Protein AF-A0A2Z3GR68-F1 (afdb_monomer_lite)

Radius of gyration: 19.11 Å; chains: 1; bounding box: 44×37×61 Å

Foldseek 3Di:
DAAEFDDKDWAWDWQAQVVVVPGIDIAIFIDTPNHGQAPGLVLWDPDAFTQRYADSHHSDPLPAAESTWGWADDQNKIKTAQPQVQQQVVCVPDVDDPDPPDGGSSHHDPCCLPHNIYIADDPRQVVVCVSRVSSNPNVVGHHQALLRQLVSCQSPPPPSQQPDPPDQGAGPLVFFPAKPPDGSVVVNVVVRVSSVVSNVTRHHADADEAAFMWTQTPDPPDRTDTQWHDPPPDIHGGDVNRNPND

Organism: NCBI:txid114

pLDDT: mean 89.39, std 11.49, range [40.72, 98.06]

Sequence (246 aa):
MMWEVRQLEFRPVELDFRSAGLGSHASTALYADGHHLINALDLVIPADPVQVQVCGQCGQVGCVSGGWVSPRRFGDALVLVPCFREMANELDSSSRTSAQGAVFEYGPPECIQSNGPALFRDESLRVLGSQVPAFRDVTRWPVLSARELVRLIQWYAPTRVLGEFPAPPRVRSEFVVAVAPGEKDETLTRLDGLLSRAFASEAPAEAASGQPVSFFLDMPRFPDWSPLVLDGTIPRLVFPALQQLD

Structure (mmCIF, N/CA/C/O backbone):
data_AF-A0A2Z3GR68-F1
#
_entry.id   AF-A0A2Z3GR68-F1
#
loop_
_atom_site.group_PDB
_atom_site.id
_atom_site.type_symbol
_atom_site.label_atom_id
_atom_site.label_alt_id
_atom_site.label_comp_id
_atom_site.label_asym_id
_atom_site.label_entity_id
_atom_site.label_seq_id
_atom_site.pdbx_PDB_ins_code
_atom_site.Cartn_x
_atom_site.Cartn_y
_atom_site.Cartn_z
_atom_site.occupancy
_atom_site.B_iso_or_equiv
_atom_site.auth_seq_id
_atom_site.auth_comp_id
_atom_site.auth_asym_id
_atom_site.auth_atom_id
_atom_site.pdbx_PDB_model_num
ATOM 1 N N . MET A 1 1 ? -8.259 -5.884 2.357 1.00 56.22 1 MET A N 1
ATOM 2 C CA . MET A 1 1 ? -7.626 -6.966 1.573 1.00 56.22 1 MET A CA 1
ATOM 3 C C . MET A 1 1 ? -6.116 -6.868 1.774 1.00 56.22 1 MET A C 1
ATOM 5 O O . MET A 1 1 ? -5.642 -5.767 2.042 1.00 56.22 1 MET A O 1
ATOM 9 N N . MET A 1 2 ? -5.415 -8.002 1.801 1.00 69.69 2 MET A N 1
ATOM 10 C CA . MET A 1 2 ? -4.005 -8.150 2.192 1.00 69.69 2 MET A CA 1
ATOM 11 C C . MET A 1 2 ? -3.214 -8.627 0.973 1.00 69.69 2 MET A C 1
ATOM 13 O O . MET A 1 2 ? -3.555 -9.682 0.442 1.00 69.69 2 MET A O 1
ATOM 17 N N . TRP A 1 3 ? -2.163 -7.905 0.569 1.00 88.62 3 TRP A N 1
ATOM 18 C CA . TRP A 1 3 ? -1.247 -8.357 -0.481 1.00 88.62 3 TRP A CA 1
ATOM 19 C C . TRP A 1 3 ? 0.207 -8.356 0.001 1.00 88.62 3 TRP A C 1
ATOM 21 O O . TRP A 1 3 ? 0.997 -7.451 -0.263 1.00 88.62 3 TRP A O 1
ATOM 31 N N . GLU A 1 4 ? 0.545 -9.399 0.755 1.00 91.94 4 GLU A N 1
ATOM 32 C CA . GLU A 1 4 ? 1.937 -9.784 0.975 1.00 91.94 4 GLU A CA 1
ATOM 33 C C . GLU A 1 4 ? 2.431 -10.520 -0.268 1.00 91.94 4 GLU A C 1
ATOM 35 O O . GLU A 1 4 ? 1.867 -11.557 -0.624 1.00 91.94 4 GLU A O 1
ATOM 40 N N . VAL A 1 5 ? 3.474 -9.995 -0.909 1.00 94.25 5 VAL A N 1
ATOM 41 C CA . VAL A 1 5 ? 3.987 -10.566 -2.149 1.00 94.25 5 VAL A CA 1
ATOM 42 C C . VAL A 1 5 ? 4.833 -11.798 -1.857 1.00 94.25 5 VAL A C 1
ATOM 44 O O . VAL A 1 5 ? 5.864 -11.705 -1.190 1.00 94.25 5 VAL A O 1
ATOM 47 N N . ARG A 1 6 ? 4.422 -12.961 -2.372 1.00 93.56 6 ARG A N 1
ATOM 48 C CA . ARG A 1 6 ? 5.096 -14.244 -2.091 1.00 93.56 6 ARG A CA 1
ATOM 49 C C . ARG A 1 6 ? 5.863 -14.785 -3.281 1.00 93.56 6 ARG A C 1
ATOM 51 O O . ARG A 1 6 ? 6.891 -15.436 -3.101 1.00 93.56 6 ARG A O 1
ATOM 58 N N . GLN A 1 7 ? 5.369 -14.537 -4.485 1.00 95.62 7 GLN A N 1
ATOM 59 C CA . GLN A 1 7 ? 5.942 -15.046 -5.722 1.00 95.62 7 GLN A CA 1
ATOM 60 C C . GLN A 1 7 ? 6.187 -13.910 -6.706 1.00 95.62 7 GLN A C 1
ATOM 62 O O . GLN A 1 7 ? 5.323 -13.065 -6.927 1.00 95.62 7 GLN A O 1
ATOM 67 N N . LEU A 1 8 ? 7.371 -13.920 -7.319 1.00 97.75 8 LEU A N 1
ATOM 68 C CA . LEU A 1 8 ? 7.753 -12.986 -8.372 1.00 97.75 8 LEU A CA 1
ATOM 69 C C . LEU A 1 8 ? 8.081 -13.756 -9.640 1.00 97.75 8 LEU A C 1
ATOM 71 O O . LEU A 1 8 ? 8.904 -14.671 -9.629 1.00 97.75 8 LEU A O 1
ATOM 75 N N . GLU A 1 9 ? 7.467 -13.342 -10.738 1.00 97.75 9 GLU A N 1
ATOM 76 C CA . GLU A 1 9 ? 7.743 -13.862 -12.066 1.00 97.75 9 GLU A CA 1
ATOM 77 C C . GLU A 1 9 ? 8.196 -12.735 -12.986 1.00 97.75 9 GLU A C 1
ATOM 79 O O . GLU A 1 9 ? 7.562 -11.682 -13.084 1.00 97.75 9 GLU A O 1
ATOM 84 N N . PHE A 1 10 ? 9.283 -12.994 -13.704 1.00 97.31 10 PHE A N 1
ATOM 85 C CA . PHE A 1 10 ? 9.871 -12.074 -14.664 1.00 97.31 10 PHE A CA 1
ATOM 86 C C . PHE A 1 10 ? 9.636 -12.622 -16.061 1.00 97.31 10 PHE A C 1
ATOM 88 O O . PHE A 1 10 ? 10.131 -13.697 -16.404 1.00 97.31 10 PHE A O 1
ATOM 95 N N . ARG A 1 11 ? 8.837 -11.909 -16.853 1.00 97.56 11 ARG A N 1
ATOM 96 C CA . ARG A 1 11 ? 8.413 -12.367 -18.177 1.00 97.56 11 ARG A CA 1
ATOM 97 C C . ARG A 1 11 ? 8.962 -11.422 -19.244 1.00 97.56 11 ARG A C 1
ATOM 99 O O . ARG A 1 11 ? 8.725 -10.220 -19.128 1.00 97.56 11 ARG A O 1
ATOM 106 N N . PRO A 1 12 ? 9.664 -11.923 -20.275 1.00 96.69 12 PRO A N 1
ATOM 107 C CA . PRO A 1 12 ? 10.029 -11.101 -21.421 1.00 96.69 12 PRO A CA 1
ATOM 108 C C . PRO A 1 12 ? 8.782 -10.471 -22.046 1.00 96.69 12 PRO A C 1
ATOM 110 O O . PRO A 1 12 ? 7.748 -11.130 -22.173 1.00 96.69 12 PRO A O 1
ATOM 113 N N . VAL A 1 13 ? 8.885 -9.209 -22.441 1.00 95.62 13 VAL A N 1
ATOM 114 C CA . VAL A 1 13 ? 7.822 -8.469 -23.122 1.00 95.62 13 VAL A CA 1
ATOM 115 C C . VAL A 1 13 ? 8.423 -7.644 -24.253 1.00 95.62 13 VAL A C 1
ATOM 117 O O . VAL A 1 13 ? 9.548 -7.160 -24.152 1.00 95.62 13 VAL A O 1
ATOM 120 N N . GLU A 1 14 ? 7.672 -7.486 -25.336 1.00 93.69 14 GLU A N 1
ATOM 121 C CA . GLU A 1 14 ? 8.007 -6.566 -26.418 1.00 93.69 14 GLU A CA 1
ATOM 122 C C . GLU A 1 14 ? 6.963 -5.449 -26.430 1.00 93.69 14 GLU A C 1
ATOM 124 O O . GLU A 1 14 ? 5.766 -5.705 -26.574 1.00 93.69 14 GLU A O 1
ATOM 129 N N . LEU A 1 15 ? 7.415 -4.215 -26.225 1.00 90.31 15 LEU A N 1
ATOM 130 C CA . LEU A 1 15 ? 6.580 -3.026 -26.322 1.00 90.31 15 LEU A CA 1
ATOM 131 C C . LEU A 1 15 ? 6.691 -2.447 -27.734 1.00 90.31 15 LEU A C 1
ATOM 133 O O . LEU A 1 15 ? 7.794 -2.296 -28.262 1.00 90.31 15 LEU A O 1
ATOM 137 N N . ASP A 1 16 ? 5.557 -2.119 -28.352 1.00 89.31 16 ASP A N 1
ATOM 138 C CA . ASP A 1 16 ? 5.525 -1.534 -29.693 1.00 89.31 16 ASP A CA 1
ATOM 139 C C . ASP A 1 16 ? 5.420 -0.006 -29.612 1.00 89.31 16 ASP A C 1
ATOM 141 O O . ASP A 1 16 ? 4.347 0.551 -29.374 1.00 89.31 16 ASP A O 1
ATOM 145 N N . PHE A 1 17 ? 6.544 0.678 -29.844 1.00 90.75 17 PHE A N 1
ATOM 146 C CA . PHE A 1 17 ? 6.624 2.138 -29.864 1.00 90.75 17 PHE A CA 1
ATOM 147 C C . PHE A 1 17 ? 6.587 2.732 -31.276 1.00 90.75 17 PHE A C 1
ATOM 149 O O . PHE A 1 17 ? 6.932 3.902 -31.480 1.00 90.75 17 PHE A O 1
ATOM 156 N N . ARG A 1 18 ? 6.167 1.965 -32.291 1.00 87.88 18 ARG A N 1
ATOM 157 C CA . ARG A 1 18 ? 6.108 2.451 -33.681 1.00 87.88 18 ARG A CA 1
ATOM 158 C C . ARG A 1 18 ? 5.176 3.645 -33.849 1.00 87.88 18 ARG A C 1
ATOM 160 O O . ARG A 1 18 ? 5.475 4.515 -34.662 1.00 87.88 18 ARG A O 1
ATOM 167 N N . SER A 1 19 ? 4.112 3.747 -33.052 1.00 83.25 19 SER A N 1
ATOM 168 C CA . SER A 1 19 ? 3.235 4.928 -33.028 1.00 83.25 19 SER A CA 1
ATOM 169 C C . SER A 1 19 ? 3.954 6.213 -32.603 1.00 83.25 19 SER A C 1
ATOM 171 O O . SER A 1 19 ? 3.526 7.296 -32.987 1.00 83.25 19 SER A O 1
ATOM 173 N N . ALA A 1 20 ? 5.053 6.099 -31.852 1.00 80.56 20 ALA A N 1
ATOM 174 C CA . ALA A 1 20 ? 5.922 7.207 -31.456 1.00 80.56 20 ALA A CA 1
ATOM 175 C C . ALA A 1 20 ? 7.174 7.346 -32.349 1.00 80.56 20 ALA A C 1
ATOM 177 O O . ALA A 1 20 ? 8.011 8.210 -32.104 1.00 80.56 20 ALA A O 1
ATOM 178 N N . GLY A 1 21 ? 7.329 6.499 -33.374 1.00 86.44 21 GLY A N 1
ATOM 179 C CA . GLY A 1 21 ? 8.497 6.491 -34.260 1.00 86.44 21 GLY A CA 1
ATOM 180 C C . GLY A 1 21 ? 9.764 5.862 -33.662 1.00 86.44 21 GLY A C 1
ATOM 181 O O . GLY A 1 21 ? 10.835 6.028 -34.239 1.00 86.44 21 GLY A O 1
ATOM 182 N N . LEU A 1 22 ? 9.662 5.138 -32.537 1.00 78.81 22 LEU A N 1
ATOM 183 C CA . LEU A 1 22 ? 10.811 4.635 -31.760 1.00 78.81 22 LEU A CA 1
ATOM 184 C C . LEU A 1 22 ? 11.106 3.128 -31.942 1.00 78.81 22 LEU A C 1
ATOM 186 O O . LEU A 1 22 ? 12.025 2.607 -31.319 1.00 78.81 22 LEU A O 1
ATOM 190 N N . GLY A 1 23 ? 10.383 2.429 -32.827 1.00 88.00 23 GLY A N 1
ATOM 191 C CA . GLY A 1 23 ? 10.566 0.988 -33.076 1.00 88.00 23 GLY A CA 1
ATOM 192 C C . GLY A 1 23 ? 9.911 0.100 -32.010 1.00 88.00 23 GLY A C 1
ATOM 193 O O . GLY A 1 23 ? 9.032 0.564 -31.294 1.00 88.00 23 GLY A O 1
ATOM 194 N N . SER A 1 24 ? 10.286 -1.182 -31.931 1.00 90.31 24 SER A N 1
ATOM 195 C CA . SER A 1 24 ? 9.892 -2.050 -30.810 1.00 90.31 24 SER A CA 1
ATOM 196 C C . SER A 1 24 ? 11.005 -2.135 -29.766 1.00 90.31 24 SER A C 1
ATOM 198 O O . SER A 1 24 ? 12.186 -1.998 -30.091 1.00 90.31 24 SER A O 1
ATOM 200 N N . HIS A 1 25 ? 10.622 -2.332 -28.507 1.00 91.50 25 HIS A N 1
ATOM 201 C CA . HIS A 1 25 ? 11.519 -2.340 -27.355 1.00 91.50 25 HIS A CA 1
ATOM 202 C C . HIS A 1 25 ? 11.338 -3.626 -26.556 1.00 91.50 25 HIS A C 1
ATOM 204 O O . HIS A 1 25 ? 10.247 -3.909 -26.058 1.00 91.50 25 HIS A O 1
ATOM 210 N N . ALA A 1 26 ? 12.407 -4.409 -26.432 1.00 94.19 26 ALA A N 1
ATOM 211 C CA . ALA A 1 26 ? 12.411 -5.609 -25.609 1.00 94.19 26 ALA A CA 1
ATOM 212 C C . ALA A 1 26 ? 12.678 -5.239 -24.147 1.00 94.19 26 ALA A C 1
ATOM 214 O O . ALA A 1 26 ? 13.655 -4.561 -23.840 1.00 94.19 26 ALA A O 1
ATOM 215 N N . SER A 1 27 ? 11.825 -5.720 -23.252 1.00 95.44 27 SER A N 1
ATOM 216 C CA . SER A 1 27 ? 11.905 -5.480 -21.815 1.00 95.44 27 SER A CA 1
ATOM 217 C C . SER A 1 27 ? 11.513 -6.742 -21.034 1.00 95.44 27 SER A C 1
ATOM 219 O O . SER A 1 27 ? 11.272 -7.813 -21.598 1.00 95.44 27 SER A O 1
ATOM 221 N N . THR A 1 28 ? 11.439 -6.611 -19.716 1.00 96.69 28 THR A N 1
ATOM 222 C CA . THR A 1 28 ? 10.965 -7.626 -18.783 1.00 96.69 28 THR A CA 1
ATOM 223 C C . THR A 1 28 ? 9.838 -7.032 -17.949 1.00 96.69 28 THR A C 1
ATOM 225 O O . THR A 1 28 ? 10.025 -6.015 -17.283 1.00 96.69 28 THR A O 1
ATOM 228 N N . ALA A 1 29 ? 8.679 -7.680 -17.951 1.00 97.50 29 ALA A N 1
ATOM 229 C CA . ALA A 1 29 ? 7.571 -7.375 -17.058 1.00 97.50 29 ALA A CA 1
ATOM 230 C C . ALA A 1 29 ? 7.719 -8.142 -15.734 1.00 97.50 29 ALA A C 1
ATOM 232 O O . ALA A 1 29 ? 8.189 -9.284 -15.718 1.00 97.50 29 ALA A O 1
ATOM 233 N N . LEU A 1 30 ? 7.277 -7.533 -14.633 1.00 97.69 30 LEU A N 1
ATOM 234 C CA . LEU A 1 30 ? 7.175 -8.169 -13.321 1.00 97.69 30 LEU A CA 1
ATOM 235 C C . LEU A 1 30 ? 5.717 -8.491 -12.999 1.00 97.69 30 LEU A C 1
ATOM 237 O O . LEU A 1 30 ? 4.856 -7.604 -12.952 1.00 97.69 30 LEU A O 1
ATOM 241 N N . TYR A 1 31 ? 5.481 -9.758 -12.683 1.00 98.06 31 TYR A N 1
ATOM 242 C CA . TYR A 1 31 ? 4.240 -10.251 -12.109 1.00 98.06 31 TYR A CA 1
ATOM 243 C C . TYR A 1 31 ? 4.486 -10.636 -10.650 1.00 98.06 31 TYR A C 1
ATOM 245 O O . TYR A 1 31 ? 5.434 -11.359 -10.351 1.00 98.06 31 TYR A O 1
ATOM 253 N N . ALA A 1 32 ? 3.634 -10.158 -9.749 1.00 96.88 32 ALA A N 1
ATOM 254 C CA . ALA A 1 32 ? 3.663 -10.479 -8.328 1.00 96.88 32 ALA A CA 1
ATOM 255 C C . ALA A 1 32 ? 2.400 -11.279 -7.979 1.00 96.88 32 ALA A C 1
ATOM 257 O O . ALA A 1 32 ? 1.291 -10.814 -8.227 1.00 96.88 32 ALA A O 1
ATOM 258 N N . ASP A 1 33 ? 2.567 -12.513 -7.501 1.00 96.38 33 ASP A N 1
ATOM 259 C CA . ASP A 1 33 ? 1.485 -13.483 -7.252 1.00 96.38 33 ASP A CA 1
ATOM 260 C C . ASP A 1 33 ? 0.500 -13.620 -8.431 1.00 96.38 33 ASP A C 1
ATOM 262 O O . ASP A 1 33 ? -0.716 -13.678 -8.268 1.00 96.38 33 ASP A O 1
ATOM 266 N N . GLY A 1 34 ? 1.032 -13.614 -9.657 1.00 95.94 34 GLY A N 1
ATOM 267 C CA . GLY A 1 34 ? 0.241 -13.681 -10.889 1.00 95.94 34 GLY A CA 1
ATOM 268 C C . GLY A 1 34 ? -0.375 -12.351 -11.348 1.00 95.94 34 GLY A C 1
ATOM 269 O O . GLY A 1 34 ? -0.913 -12.289 -12.453 1.00 95.94 34 GLY A O 1
ATOM 270 N N . HIS A 1 35 ? -0.255 -11.270 -10.574 1.00 96.56 35 HIS A N 1
ATOM 271 C CA . HIS A 1 35 ? -0.735 -9.942 -10.952 1.00 96.56 35 HIS A CA 1
ATOM 272 C C . HIS A 1 35 ? 0.340 -9.120 -11.664 1.00 96.56 35 HIS A C 1
ATOM 274 O O . HIS A 1 35 ? 1.457 -8.978 -11.173 1.00 96.56 35 HIS A O 1
ATOM 280 N N . HIS A 1 36 ? -0.010 -8.521 -12.802 1.00 96.25 36 HIS A N 1
ATOM 281 C CA . HIS A 1 36 ? 0.888 -7.657 -13.566 1.00 96.25 36 HIS A CA 1
ATOM 282 C C . HIS A 1 36 ? 1.144 -6.346 -12.808 1.00 96.25 36 HIS A C 1
ATOM 284 O O . HIS A 1 36 ? 0.266 -5.486 -12.729 1.00 96.25 36 HIS A O 1
ATOM 290 N N . LEU A 1 37 ? 2.334 -6.200 -12.223 1.00 96.94 37 LEU A N 1
ATOM 291 C CA . LEU A 1 37 ? 2.673 -5.058 -11.374 1.00 96.94 37 LEU A CA 1
ATOM 292 C C . LEU A 1 37 ? 3.524 -4.027 -12.116 1.00 96.94 37 LEU A C 1
ATOM 294 O O . LEU A 1 37 ? 3.198 -2.844 -12.077 1.00 96.94 37 LEU A O 1
ATOM 298 N N . ILE A 1 38 ? 4.576 -4.477 -12.806 1.00 96.94 38 ILE A N 1
ATOM 299 C CA . ILE A 1 38 ? 5.459 -3.612 -13.599 1.00 96.94 38 ILE A CA 1
ATOM 300 C C . ILE A 1 38 ? 5.450 -4.094 -15.042 1.00 96.94 38 ILE A C 1
ATOM 302 O O . ILE A 1 38 ? 5.718 -5.269 -15.285 1.00 96.94 38 ILE A O 1
ATOM 306 N N . ASN A 1 39 ? 5.176 -3.203 -15.995 1.00 96.06 39 ASN A N 1
ATOM 307 C CA . ASN A 1 39 ? 5.084 -3.592 -17.405 1.00 96.06 39 ASN A CA 1
ATOM 308 C C . ASN A 1 39 ? 6.409 -3.552 -18.171 1.00 96.06 39 ASN A C 1
ATOM 310 O O . ASN A 1 39 ? 6.533 -4.264 -19.161 1.00 96.06 39 ASN A O 1
ATOM 314 N N . ALA A 1 40 ? 7.390 -2.772 -17.718 1.00 95.69 40 ALA A N 1
ATOM 315 C CA . ALA A 1 40 ? 8.740 -2.754 -18.273 1.00 95.69 40 ALA A CA 1
ATOM 316 C C . ALA A 1 40 ? 9.754 -2.302 -17.219 1.00 95.69 40 ALA A C 1
ATOM 318 O O . ALA A 1 40 ? 9.847 -1.118 -16.901 1.00 95.69 40 ALA A O 1
ATOM 319 N N . LEU A 1 41 ? 10.503 -3.252 -16.656 1.00 94.25 41 LEU A N 1
ATOM 320 C CA . LEU A 1 41 ? 11.422 -3.016 -15.537 1.00 94.25 41 LEU A CA 1
ATOM 321 C C . LEU A 1 41 ? 12.513 -1.983 -15.834 1.00 94.25 41 LEU A C 1
ATOM 323 O O . LEU A 1 41 ? 12.859 -1.194 -14.960 1.00 94.25 41 LEU A O 1
ATOM 327 N N . ASP A 1 42 ? 13.055 -1.989 -17.047 1.00 92.12 42 ASP A N 1
ATOM 328 C CA . ASP A 1 42 ? 14.142 -1.103 -17.473 1.00 92.12 42 ASP A CA 1
ATOM 329 C C . ASP A 1 42 ? 13.685 0.339 -17.744 1.00 92.12 42 ASP A C 1
ATOM 331 O O . ASP A 1 42 ? 14.516 1.245 -17.791 1.00 92.12 42 ASP A O 1
ATOM 335 N N . LEU A 1 43 ? 12.373 0.561 -17.873 1.00 92.69 43 LEU A N 1
ATOM 336 C CA . LEU A 1 43 ? 11.770 1.884 -18.055 1.00 92.69 43 LEU A CA 1
ATOM 337 C C . LEU A 1 43 ? 11.283 2.507 -16.740 1.00 92.69 43 LEU A C 1
ATOM 339 O O . LEU A 1 43 ? 10.893 3.676 -16.717 1.00 92.69 43 LEU A O 1
ATOM 343 N N . VAL A 1 44 ? 11.314 1.761 -15.631 1.00 91.06 44 VAL A N 1
ATOM 344 C CA . VAL A 1 44 ? 10.958 2.296 -14.314 1.00 91.06 44 VAL A CA 1
ATOM 345 C C . VAL A 1 44 ? 12.039 3.260 -13.845 1.00 91.06 44 VAL A C 1
ATOM 347 O O . VAL A 1 44 ? 13.166 2.862 -13.552 1.00 91.06 44 VAL A O 1
ATOM 350 N N . ILE A 1 45 ? 11.672 4.534 -13.697 1.00 92.81 45 ILE A N 1
ATOM 351 C CA . ILE A 1 45 ? 12.538 5.558 -13.109 1.00 92.81 45 ILE A CA 1
ATOM 352 C C . ILE A 1 45 ? 12.348 5.536 -11.589 1.00 92.81 45 ILE A C 1
ATOM 354 O O . ILE A 1 45 ? 11.259 5.864 -11.115 1.00 92.81 45 ILE A O 1
ATOM 358 N N . PRO A 1 46 ? 13.369 5.179 -10.791 1.00 91.25 46 PRO A N 1
ATOM 359 C CA . PRO A 1 46 ? 13.187 5.030 -9.353 1.00 91.25 46 PRO A CA 1
ATOM 360 C C . PRO A 1 46 ? 13.058 6.382 -8.629 1.00 91.25 46 PRO A C 1
ATOM 362 O O . PRO A 1 46 ? 14.056 6.944 -8.178 1.00 91.25 46 PRO A O 1
ATOM 365 N N . ALA A 1 47 ? 11.825 6.867 -8.488 1.00 93.88 47 ALA A N 1
ATOM 366 C CA . ALA A 1 47 ? 11.447 8.133 -7.856 1.00 93.88 47 ALA A CA 1
ATOM 367 C C . ALA A 1 47 ? 10.295 7.944 -6.843 1.00 93.88 47 ALA A C 1
ATOM 369 O O . ALA A 1 47 ? 9.816 6.829 -6.646 1.00 93.88 47 ALA A O 1
ATOM 370 N N . ASP A 1 48 ? 9.872 9.021 -6.178 1.00 95.31 48 ASP A N 1
ATOM 371 C CA . ASP A 1 48 ? 8.658 9.043 -5.355 1.00 95.31 48 ASP A CA 1
ATOM 372 C C . ASP A 1 48 ? 7.786 10.257 -5.732 1.00 95.31 48 ASP A C 1
ATOM 374 O O . ASP A 1 48 ? 8.202 11.392 -5.476 1.00 95.31 48 ASP A O 1
ATOM 378 N N . PRO A 1 49 ? 6.607 10.045 -6.346 1.00 96.94 49 PRO A N 1
ATOM 379 C CA . PRO A 1 49 ? 6.044 8.749 -6.748 1.00 96.94 49 PRO A CA 1
ATOM 380 C C . PRO A 1 49 ? 6.789 8.110 -7.939 1.00 96.94 49 PRO A C 1
ATOM 382 O O . PRO A 1 49 ? 7.539 8.773 -8.656 1.00 96.94 49 PRO A O 1
ATOM 385 N N . VAL A 1 50 ? 6.567 6.813 -8.170 1.00 96.56 50 VAL A N 1
ATOM 386 C CA . VAL A 1 50 ? 7.083 6.056 -9.324 1.00 96.56 50 VAL A CA 1
ATOM 387 C C . VAL A 1 50 ? 5.937 5.501 -10.163 1.00 96.56 50 VAL A C 1
ATOM 389 O O . VAL A 1 50 ? 4.994 4.920 -9.628 1.00 96.56 50 VAL A O 1
ATOM 392 N N . GLN A 1 51 ? 6.030 5.634 -11.487 1.00 96.50 51 GLN A N 1
ATOM 393 C CA . GLN A 1 51 ? 5.108 4.974 -12.407 1.00 96.50 51 GLN A CA 1
ATOM 394 C C . GLN A 1 51 ? 5.637 3.578 -12.750 1.00 96.50 51 GLN A C 1
ATOM 396 O O . GLN A 1 51 ? 6.618 3.430 -13.475 1.00 96.50 51 GLN A O 1
ATOM 401 N N . VAL A 1 52 ? 4.997 2.548 -12.202 1.00 96.62 52 VAL A N 1
ATOM 402 C CA . VAL A 1 52 ? 5.343 1.137 -12.434 1.00 96.62 52 VAL A CA 1
ATOM 403 C C . VAL A 1 52 ? 4.706 0.574 -13.704 1.00 96.62 52 VAL A C 1
ATOM 405 O O . VAL A 1 52 ? 5.186 -0.416 -14.249 1.00 96.62 52 VAL A O 1
ATOM 408 N N . GLN A 1 53 ? 3.651 1.210 -14.212 1.00 95.81 53 GLN A N 1
ATOM 409 C CA . GLN A 1 53 ? 3.052 0.867 -15.501 1.00 95.81 53 GLN A CA 1
ATOM 410 C C . GLN A 1 53 ? 3.139 2.066 -16.446 1.00 95.81 53 GLN A C 1
ATOM 412 O O . GLN A 1 53 ? 2.313 2.972 -16.383 1.00 95.81 53 GLN A O 1
ATOM 417 N N . VAL A 1 54 ? 4.164 2.084 -17.300 1.00 93.56 54 VAL A N 1
ATOM 418 C CA . VAL A 1 54 ? 4.409 3.175 -18.260 1.00 93.56 54 VAL A CA 1
ATOM 419 C C . VAL A 1 54 ? 3.591 3.005 -19.542 1.00 93.56 54 VAL A C 1
ATOM 421 O O . VAL A 1 54 ? 3.011 1.948 -19.796 1.00 93.56 54 VAL A O 1
ATOM 424 N N . CYS A 1 55 ? 3.552 4.033 -20.391 1.00 92.19 55 CYS A N 1
ATOM 425 C CA . CYS A 1 55 ? 2.824 3.973 -21.655 1.00 92.19 55 CYS A CA 1
ATOM 426 C C . CYS A 1 55 ? 3.361 2.863 -22.575 1.00 92.19 55 CYS A C 1
ATOM 428 O O . CYS A 1 55 ? 4.513 2.904 -23.004 1.00 92.19 55 CYS A O 1
ATOM 430 N N . GLY A 1 56 ? 2.503 1.915 -22.960 1.00 88.12 56 GLY A N 1
ATOM 431 C CA . GLY A 1 56 ? 2.872 0.836 -23.885 1.00 88.12 56 GLY A CA 1
ATOM 432 C C . GLY A 1 56 ? 3.186 1.294 -25.317 1.00 88.12 56 GLY A C 1
ATOM 433 O O . GLY A 1 56 ? 3.718 0.503 -26.083 1.00 88.12 56 GLY A O 1
ATOM 434 N N . GLN A 1 57 ? 2.874 2.549 -25.672 1.00 89.06 57 GLN A N 1
ATOM 435 C CA . GLN A 1 57 ? 3.062 3.114 -27.018 1.00 89.06 57 GLN A CA 1
ATOM 436 C C . GLN A 1 57 ? 4.308 3.991 -27.179 1.00 89.06 57 GLN A C 1
ATOM 438 O O . GLN A 1 57 ? 4.713 4.273 -28.305 1.00 89.06 57 GLN A O 1
ATOM 443 N N . CYS A 1 58 ? 4.894 4.486 -26.089 1.00 89.00 58 CYS A N 1
ATOM 444 C CA . CYS A 1 58 ? 6.082 5.344 -26.165 1.00 89.00 58 CYS A CA 1
ATOM 445 C C . CYS A 1 58 ? 7.094 5.115 -25.039 1.00 89.00 58 CYS A C 1
ATOM 447 O O . CYS A 1 58 ? 8.163 5.717 -25.067 1.00 89.00 58 CYS A O 1
ATOM 449 N N . GLY A 1 59 ? 6.762 4.305 -24.026 1.00 89.50 59 GLY A N 1
ATOM 450 C CA . GLY A 1 59 ? 7.624 4.034 -22.874 1.00 89.50 59 GLY A CA 1
ATOM 451 C C . GLY A 1 59 ? 7.840 5.229 -21.940 1.00 89.50 59 GLY A C 1
ATOM 452 O O . GLY A 1 59 ? 8.549 5.104 -20.947 1.00 89.50 59 GLY A O 1
ATOM 453 N N . GLN A 1 60 ? 7.241 6.387 -22.233 1.00 91.38 60 GLN A N 1
ATOM 454 C CA . GLN A 1 60 ? 7.472 7.618 -21.488 1.00 91.38 60 GLN A CA 1
ATOM 455 C C . GLN A 1 60 ? 6.639 7.660 -20.199 1.00 91.38 60 GLN A C 1
ATOM 457 O O . GLN A 1 60 ? 5.413 7.509 -20.220 1.00 91.38 60 GLN A O 1
ATOM 462 N N . VAL A 1 61 ? 7.320 7.928 -19.083 1.00 92.25 61 VAL A N 1
ATOM 463 C CA . VAL A 1 61 ? 6.704 8.213 -17.779 1.00 92.25 61 VAL A CA 1
ATOM 464 C C . VAL A 1 61 ? 5.832 9.470 -17.874 1.00 92.25 61 VAL A C 1
ATOM 466 O O . VAL A 1 61 ? 6.233 10.468 -18.471 1.00 92.25 61 VAL A O 1
ATOM 469 N N . GLY A 1 62 ? 4.632 9.419 -17.302 1.00 91.06 62 GLY A N 1
ATOM 470 C CA . GLY A 1 62 ? 3.645 10.501 -17.317 1.00 91.06 62 GLY A CA 1
ATOM 471 C C . GLY A 1 62 ? 2.883 10.662 -18.633 1.00 91.06 62 GLY A C 1
ATOM 472 O O . GLY A 1 62 ? 2.017 11.523 -18.726 1.00 91.06 62 GLY A O 1
ATOM 473 N N . CYS A 1 63 ? 3.152 9.842 -19.657 1.00 91.44 63 CYS A N 1
ATOM 474 C CA . CYS A 1 63 ? 2.404 9.929 -20.915 1.00 91.44 63 CYS A CA 1
ATOM 475 C C . CYS A 1 63 ? 0.953 9.430 -20.781 1.00 91.44 63 CYS A C 1
ATOM 477 O O . CYS A 1 63 ? 0.076 9.899 -21.504 1.00 91.44 63 CYS A O 1
ATOM 479 N N . VAL A 1 64 ? 0.699 8.478 -19.880 1.00 89.94 64 VAL A N 1
ATOM 480 C CA . VAL A 1 64 ? -0.641 7.952 -19.580 1.00 89.94 64 VAL A CA 1
ATOM 481 C C . VAL A 1 64 ? -0.947 8.107 -18.096 1.00 89.94 64 VAL A C 1
ATOM 483 O O . VAL A 1 64 ? -0.043 8.026 -17.262 1.00 89.94 64 VAL A O 1
ATOM 486 N N . SER A 1 65 ? -2.225 8.314 -17.782 1.00 91.31 65 SER A N 1
ATOM 487 C CA . SER A 1 65 ? -2.733 8.320 -16.410 1.00 91.31 65 SER A CA 1
ATOM 488 C C . SER A 1 65 ? -2.669 6.924 -15.788 1.00 91.31 65 SER A C 1
ATOM 490 O O . SER A 1 65 ? -2.854 5.917 -16.474 1.00 91.31 65 SER A O 1
ATOM 492 N N . GLY A 1 66 ? -2.488 6.875 -14.473 1.00 93.81 66 GLY A N 1
ATOM 493 C CA . GLY A 1 66 ? -2.483 5.646 -13.693 1.00 93.81 66 GLY A CA 1
ATOM 494 C C . GLY A 1 66 ? -1.138 4.914 -13.679 1.00 93.81 66 GLY A C 1
ATOM 495 O O . GLY A 1 66 ? -0.150 5.347 -14.271 1.00 93.81 66 GLY A O 1
ATOM 496 N N . GLY A 1 67 ? -1.094 3.787 -12.966 1.00 95.56 67 GLY A N 1
ATOM 497 C CA . GLY A 1 67 ? 0.126 2.992 -12.814 1.00 95.56 67 GLY A CA 1
ATOM 498 C C . GLY A 1 67 ? 1.142 3.587 -11.840 1.00 95.56 67 GLY A C 1
ATOM 499 O O . GLY A 1 67 ? 2.299 3.173 -11.863 1.00 95.56 67 GLY A O 1
ATOM 500 N N . TRP A 1 68 ? 0.737 4.545 -11.006 1.00 97.62 68 TRP A N 1
ATOM 501 C CA . TRP A 1 68 ? 1.609 5.238 -10.061 1.00 97.62 68 TRP A CA 1
ATOM 502 C C . TRP A 1 68 ? 1.540 4.634 -8.665 1.00 97.62 68 TRP A C 1
ATOM 504 O O . TRP A 1 68 ? 0.476 4.279 -8.167 1.00 97.62 68 TRP A O 1
ATOM 514 N N . VAL A 1 69 ? 2.685 4.530 -8.006 1.00 97.75 69 VAL A N 1
ATOM 515 C CA . VAL A 1 69 ? 2.780 4.104 -6.611 1.00 97.75 69 VAL A CA 1
ATOM 516 C C . VAL A 1 69 ? 3.789 4.965 -5.875 1.00 97.75 69 VAL A C 1
ATOM 518 O O . VAL A 1 69 ? 4.747 5.472 -6.454 1.00 97.75 69 VAL A O 1
ATOM 521 N N . SER A 1 70 ? 3.595 5.088 -4.573 1.00 97.94 70 SER A N 1
ATOM 522 C CA . SER A 1 70 ? 4.551 5.689 -3.661 1.00 97.94 70 SER A CA 1
ATOM 523 C C . SER A 1 70 ? 5.267 4.574 -2.902 1.00 97.94 70 SER A C 1
ATOM 525 O O . SER A 1 70 ? 4.629 3.851 -2.131 1.00 97.94 70 SER A O 1
ATOM 527 N N . PRO A 1 71 ? 6.577 4.376 -3.119 1.00 97.75 71 PRO A N 1
ATOM 528 C CA . PRO A 1 71 ? 7.341 3.402 -2.361 1.00 97.75 71 PRO A CA 1
ATOM 529 C C . PRO A 1 71 ? 7.570 3.931 -0.944 1.00 97.75 71 PRO A C 1
ATOM 531 O O . PRO A 1 71 ? 8.011 5.069 -0.750 1.00 97.75 71 PRO A O 1
ATOM 534 N N . ARG A 1 72 ? 7.272 3.108 0.056 1.00 97.25 72 ARG A N 1
ATOM 535 C CA . ARG A 1 72 ? 7.446 3.433 1.470 1.00 97.25 72 ARG A CA 1
ATOM 536 C C . ARG A 1 72 ? 8.225 2.352 2.181 1.00 97.25 72 ARG A C 1
ATOM 538 O O . ARG A 1 72 ? 8.034 1.166 1.924 1.00 97.25 72 ARG A O 1
ATOM 545 N N . ARG A 1 73 ? 9.072 2.767 3.113 1.00 95.88 73 ARG A N 1
ATOM 546 C CA . ARG A 1 73 ? 9.682 1.872 4.086 1.00 95.88 73 ARG A CA 1
ATOM 547 C C . ARG A 1 73 ? 8.731 1.670 5.255 1.00 95.88 73 ARG A C 1
ATOM 549 O O . ARG A 1 73 ? 8.204 2.641 5.799 1.00 95.88 73 ARG A O 1
ATOM 556 N N . PHE A 1 74 ? 8.570 0.429 5.684 1.00 93.31 74 PHE A N 1
ATOM 557 C CA . PHE A 1 74 ? 7.871 0.106 6.920 1.00 93.31 74 PHE A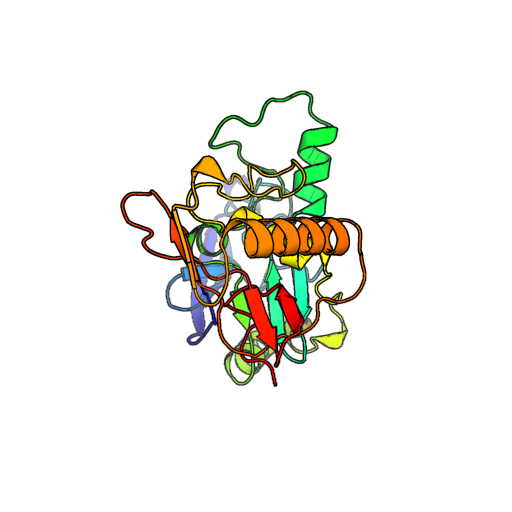 CA 1
ATOM 558 C C . PHE A 1 74 ? 8.604 -1.051 7.603 1.00 93.31 74 PHE A C 1
ATOM 560 O O . PHE A 1 74 ? 8.626 -2.164 7.089 1.00 93.31 74 PHE A O 1
ATOM 567 N N . GLY A 1 75 ? 9.304 -0.750 8.701 1.00 91.31 75 GLY A N 1
ATOM 568 C CA . GLY A 1 75 ? 10.329 -1.647 9.242 1.00 91.31 75 GLY A CA 1
ATOM 569 C C . GLY A 1 75 ? 11.503 -1.815 8.269 1.00 91.31 75 GLY A C 1
ATOM 570 O O . GLY A 1 75 ? 12.111 -0.823 7.836 1.00 91.31 75 GLY A O 1
ATOM 571 N N . ASP A 1 76 ? 11.798 -3.068 7.938 1.00 91.75 76 ASP A N 1
ATOM 572 C CA . ASP A 1 76 ? 12.761 -3.531 6.933 1.00 91.75 76 ASP A CA 1
ATOM 573 C C . ASP A 1 76 ? 12.110 -3.867 5.575 1.00 91.75 76 ASP A C 1
ATOM 575 O O . ASP A 1 76 ? 12.801 -4.228 4.621 1.00 91.75 76 ASP A O 1
ATOM 579 N N . ALA A 1 77 ? 10.791 -3.701 5.464 1.00 93.94 77 ALA A N 1
ATOM 580 C CA . ALA A 1 77 ? 10.031 -4.008 4.267 1.00 93.94 77 ALA A CA 1
ATOM 581 C C . ALA A 1 77 ? 9.834 -2.788 3.353 1.00 93.94 77 ALA A C 1
ATOM 583 O O . ALA A 1 77 ? 9.863 -1.624 3.779 1.00 93.94 77 ALA A O 1
ATOM 584 N N . LEU A 1 78 ? 9.573 -3.080 2.077 1.00 96.25 78 LEU A N 1
ATOM 585 C CA . LEU A 1 78 ? 9.111 -2.122 1.078 1.00 96.25 78 LEU A CA 1
ATOM 586 C C . LEU A 1 78 ? 7.604 -2.285 0.874 1.00 96.25 78 LEU A C 1
ATOM 588 O O . LEU A 1 78 ? 7.127 -3.380 0.586 1.00 96.25 78 LEU A O 1
ATOM 592 N N . VAL A 1 79 ? 6.863 -1.187 0.948 1.00 95.81 79 VAL A N 1
ATOM 593 C CA . VAL A 1 79 ? 5.424 -1.147 0.683 1.00 95.81 79 VAL A CA 1
ATOM 594 C C . VAL A 1 79 ? 5.163 -0.217 -0.491 1.00 95.81 79 VAL A C 1
ATOM 596 O O . VAL A 1 79 ? 5.569 0.943 -0.465 1.00 95.81 79 VAL A O 1
ATOM 599 N N . LEU A 1 80 ? 4.468 -0.700 -1.518 1.00 96.94 80 LEU A N 1
ATOM 600 C CA . LEU A 1 80 ? 3.975 0.143 -2.606 1.00 96.94 80 LEU A CA 1
ATOM 601 C C . LEU A 1 80 ? 2.545 0.573 -2.284 1.00 96.94 80 LEU A C 1
ATOM 603 O O . LEU A 1 80 ? 1.622 -0.245 -2.316 1.00 96.94 80 LEU A O 1
ATOM 607 N N . VAL A 1 81 ? 2.365 1.851 -1.955 1.00 96.44 81 VAL A N 1
ATOM 608 C CA . VAL A 1 81 ? 1.057 2.423 -1.606 1.00 96.44 81 VAL A CA 1
ATOM 609 C C . VAL A 1 81 ? 0.527 3.313 -2.733 1.00 96.44 81 VAL A C 1
ATOM 611 O O . VAL A 1 81 ? 1.319 3.816 -3.532 1.00 96.44 81 VAL A O 1
ATOM 614 N N . PRO A 1 82 ? -0.796 3.538 -2.829 1.00 96.50 82 PRO A N 1
ATOM 615 C CA . PRO A 1 82 ? -1.336 4.579 -3.701 1.00 96.50 82 PRO A CA 1
ATOM 616 C C . PRO A 1 82 ? -0.729 5.958 -3.401 1.00 96.50 82 PRO A C 1
ATOM 618 O O . PRO A 1 82 ? -0.449 6.277 -2.243 1.00 96.50 82 PRO A O 1
ATOM 621 N N . CYS A 1 83 ? -0.580 6.795 -4.429 1.00 96.81 83 CYS A N 1
ATOM 622 C CA . CYS A 1 83 ? -0.058 8.163 -4.331 1.00 96.81 83 CYS A CA 1
ATOM 623 C C . CYS A 1 83 ? -1.097 9.128 -3.733 1.00 96.81 83 CYS A C 1
ATOM 625 O O . CYS A 1 83 ? -1.553 10.067 -4.383 1.00 96.81 83 CYS A O 1
ATOM 627 N N . PHE A 1 84 ? -1.531 8.879 -2.492 1.00 95.31 84 PHE A N 1
ATOM 628 C CA . PHE A 1 84 ? -2.661 9.582 -1.874 1.00 95.31 84 PHE A CA 1
ATOM 629 C C . PHE A 1 84 ? -2.505 11.103 -1.843 1.00 95.31 84 PHE A C 1
ATOM 631 O O . PHE A 1 84 ? -3.509 11.810 -1.901 1.00 95.31 84 PHE A O 1
ATOM 638 N N . ARG A 1 85 ? -1.275 11.611 -1.721 1.00 94.25 85 ARG A N 1
ATOM 639 C CA . ARG A 1 85 ? -1.009 13.051 -1.697 1.00 94.25 85 ARG A CA 1
ATOM 640 C C . ARG A 1 85 ? -1.262 13.667 -3.069 1.00 94.25 85 ARG A C 1
ATOM 642 O O . ARG A 1 85 ? -2.005 14.635 -3.174 1.00 94.25 85 ARG A O 1
ATOM 649 N N . GLU A 1 86 ? -0.677 13.091 -4.108 1.00 94.69 86 GLU A N 1
ATOM 650 C CA . GLU A 1 86 ? -0.808 13.552 -5.486 1.00 94.69 86 GLU A CA 1
ATOM 651 C C . GLU A 1 86 ? -2.263 13.426 -5.957 1.00 94.69 86 GLU A C 1
ATOM 653 O O . GLU A 1 86 ? -2.836 14.402 -6.436 1.00 94.69 86 GLU A O 1
ATOM 658 N N . MET A 1 87 ? -2.907 12.287 -5.677 1.00 93.38 87 MET A N 1
ATOM 659 C CA . MET A 1 87 ? -4.328 12.062 -5.966 1.00 93.38 87 MET A CA 1
ATOM 660 C C . MET A 1 87 ? -5.254 13.058 -5.246 1.00 93.38 87 MET A C 1
ATOM 662 O O . MET A 1 87 ? -6.295 13.428 -5.784 1.00 93.38 87 MET A O 1
ATOM 666 N N . ALA A 1 88 ? -4.920 13.490 -4.024 1.00 90.75 88 ALA A N 1
ATOM 667 C CA . ALA A 1 88 ? -5.715 14.486 -3.299 1.00 90.75 88 ALA A CA 1
ATOM 668 C C . ALA A 1 88 ? -5.527 15.887 -3.899 1.00 90.75 88 ALA A C 1
ATOM 670 O O . ALA A 1 88 ? -6.507 16.595 -4.119 1.00 90.75 88 ALA A O 1
ATOM 671 N N . ASN A 1 89 ? -4.288 16.250 -4.243 1.00 89.56 89 ASN A N 1
ATOM 672 C CA . ASN A 1 89 ? -3.972 17.529 -4.881 1.00 89.56 89 ASN A CA 1
ATOM 673 C C . ASN A 1 89 ? -4.673 17.689 -6.244 1.00 89.56 89 ASN A C 1
ATOM 675 O O . ASN A 1 89 ? -5.111 18.790 -6.587 1.00 89.56 89 ASN A O 1
ATOM 679 N N . GLU A 1 90 ? -4.812 16.608 -7.021 1.00 86.00 90 GLU A N 1
ATOM 680 C CA . GLU A 1 90 ? -5.597 16.605 -8.267 1.00 86.00 90 GLU A CA 1
ATOM 681 C C . GLU A 1 90 ? -7.058 17.021 -8.029 1.00 86.00 90 GLU A C 1
ATOM 683 O O . GLU A 1 90 ? -7.624 17.798 -8.800 1.00 86.00 90 GLU A O 1
ATOM 688 N N . LEU A 1 91 ? -7.677 16.528 -6.956 1.00 81.31 91 LEU A N 1
ATOM 689 C CA . LEU A 1 91 ? -9.080 16.807 -6.637 1.00 81.31 91 LEU A CA 1
ATOM 690 C C . LEU A 1 91 ? -9.292 18.196 -6.033 1.00 81.31 91 LEU A C 1
ATOM 692 O O . LEU A 1 91 ? -10.343 18.789 -6.245 1.00 81.31 91 LEU A O 1
ATOM 696 N N . ASP A 1 92 ? -8.300 18.733 -5.325 1.00 76.56 92 ASP A N 1
ATOM 697 C CA . ASP A 1 92 ? -8.360 20.104 -4.809 1.00 76.56 92 ASP A CA 1
ATOM 698 C C . ASP A 1 92 ? -8.173 21.143 -5.930 1.00 76.56 92 ASP A C 1
ATOM 700 O O . ASP A 1 92 ? -8.760 22.227 -5.899 1.00 76.56 92 ASP A O 1
ATOM 704 N N . SER A 1 93 ? -7.358 20.818 -6.939 1.00 66.12 93 SER A N 1
ATOM 705 C CA . SER A 1 93 ? -7.039 21.712 -8.062 1.00 66.12 93 SER A CA 1
ATOM 706 C C . SER A 1 93 ? -8.040 21.637 -9.217 1.00 66.12 93 SER A C 1
ATOM 708 O O . SER A 1 93 ? -8.210 22.611 -9.956 1.00 66.12 93 SER A O 1
ATOM 710 N N . SER A 1 94 ? -8.736 20.512 -9.374 1.00 59.84 94 SER A N 1
ATOM 711 C CA . SER A 1 94 ? -9.796 20.354 -10.361 1.00 59.84 94 SER A CA 1
ATOM 712 C C . SER A 1 94 ? -11.155 20.486 -9.675 1.00 59.84 94 SER A C 1
ATOM 714 O O . SER A 1 94 ? -11.506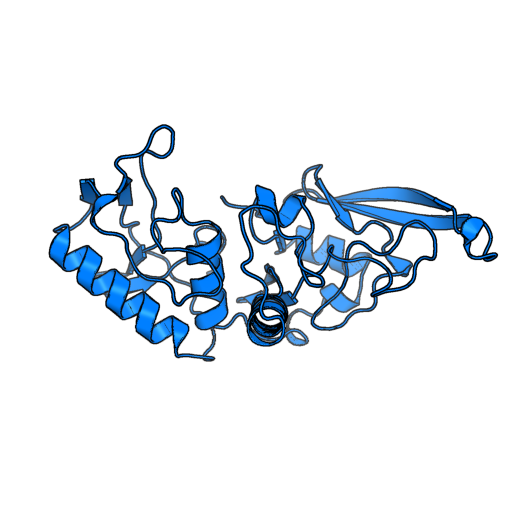 19.701 -8.810 1.00 59.84 94 SER A O 1
ATOM 716 N N . SER A 1 95 ? -11.987 21.452 -10.073 1.00 52.31 95 SER A N 1
ATOM 717 C CA . SER A 1 95 ? -13.373 21.595 -9.579 1.00 52.31 95 SER A CA 1
ATOM 718 C C . SER A 1 95 ? -14.305 20.445 -10.022 1.00 52.31 95 SER A C 1
ATOM 720 O O . SER A 1 95 ? -15.491 20.658 -10.271 1.00 52.31 95 SER A O 1
ATOM 722 N N . ARG A 1 96 ? -13.773 19.232 -10.213 1.00 52.03 96 ARG A N 1
ATOM 723 C CA . ARG A 1 96 ? -14.483 18.053 -10.693 1.00 52.03 96 ARG A CA 1
ATOM 724 C C . ARG A 1 96 ? -14.894 17.205 -9.500 1.00 52.03 96 ARG A C 1
ATOM 726 O O . ARG A 1 96 ? -14.069 16.679 -8.764 1.00 52.03 96 ARG A O 1
ATOM 733 N N . THR A 1 97 ? -16.199 17.028 -9.362 1.00 44.69 97 THR A N 1
ATOM 734 C CA . THR A 1 97 ? -16.797 15.938 -8.599 1.00 44.69 97 THR A CA 1
ATOM 735 C C . THR A 1 97 ? -16.270 14.612 -9.147 1.00 44.69 97 THR A C 1
ATOM 737 O O . THR A 1 97 ? -16.659 14.184 -10.235 1.00 44.69 97 THR A O 1
ATOM 740 N N . SER A 1 98 ? -15.380 13.936 -8.423 1.00 47.72 98 SER A N 1
ATOM 741 C CA . SER A 1 98 ? -15.044 12.546 -8.728 1.00 47.72 98 SER A CA 1
ATOM 742 C C . SER A 1 98 ? -16.211 11.659 -8.297 1.00 47.72 98 SER A C 1
ATOM 744 O O . SER A 1 98 ? -16.265 11.103 -7.205 1.00 47.72 98 SER A O 1
ATOM 746 N N . ALA A 1 99 ? -17.195 11.552 -9.190 1.00 43.06 99 ALA A N 1
ATOM 747 C CA . ALA A 1 99 ? -18.119 10.434 -9.186 1.00 43.06 99 ALA A CA 1
ATOM 748 C C . ALA A 1 99 ? -17.324 9.124 -9.328 1.00 43.06 99 ALA A C 1
ATOM 750 O O . ALA A 1 99 ? -16.247 9.089 -9.928 1.00 43.06 99 ALA A O 1
ATOM 751 N N . GLN A 1 100 ? -17.875 8.051 -8.764 1.00 40.72 100 GLN A N 1
ATOM 752 C CA . GLN A 1 100 ? -17.419 6.668 -8.903 1.00 40.72 100 GLN A CA 1
ATOM 753 C C . GLN A 1 100 ? -16.752 6.398 -10.273 1.00 40.72 100 GLN A C 1
ATOM 755 O O . GLN A 1 100 ? -17.408 6.520 -11.305 1.00 40.72 100 GLN A O 1
ATOM 760 N N . GLY A 1 101 ? -15.469 6.017 -10.291 1.00 50.03 101 GLY A N 1
ATOM 761 C CA . GLY A 1 101 ? -14.758 5.646 -11.526 1.00 50.03 101 GLY A CA 1
ATOM 762 C C . GLY A 1 101 ? -13.925 6.748 -12.195 1.00 50.03 101 GLY A C 1
ATOM 763 O O . GLY A 1 101 ? -13.495 6.559 -13.331 1.00 50.03 101 GLY A O 1
ATOM 764 N N . ALA A 1 102 ? -13.671 7.878 -11.527 1.00 56.75 102 ALA A N 1
ATOM 765 C CA . ALA A 1 102 ? -12.703 8.863 -12.012 1.00 56.75 102 ALA A CA 1
ATOM 766 C C . ALA A 1 102 ? -11.290 8.251 -12.117 1.00 56.75 102 ALA A C 1
ATOM 768 O O . ALA A 1 102 ? -10.760 7.712 -11.145 1.00 56.75 102 ALA A O 1
ATOM 769 N N . VAL A 1 103 ? -10.690 8.339 -13.306 1.00 68.75 103 VAL A N 1
ATOM 770 C CA . VAL A 1 103 ? -9.294 7.954 -13.547 1.00 68.75 103 VAL A CA 1
ATOM 771 C C . VAL A 1 103 ? -8.403 9.073 -13.011 1.00 68.75 103 VAL A C 1
ATOM 773 O O . VAL A 1 103 ? -8.414 10.175 -13.555 1.00 68.75 103 VAL A O 1
ATOM 776 N N . PHE A 1 104 ? -7.666 8.790 -11.939 1.00 83.25 104 PHE A N 1
ATOM 777 C CA . PHE A 1 104 ? -6.638 9.683 -11.403 1.00 83.25 104 PHE A CA 1
ATOM 778 C C . PHE A 1 104 ? -5.398 9.659 -12.292 1.00 83.25 104 PHE A C 1
ATOM 780 O O . PHE A 1 104 ? -4.982 8.582 -12.735 1.00 83.25 104 PHE A O 1
ATOM 787 N N . GLU A 1 105 ? -4.772 10.817 -12.502 1.00 90.69 105 GLU A N 1
ATOM 788 C CA . GLU A 1 105 ? -3.467 10.883 -13.165 1.00 90.69 105 GLU A CA 1
ATOM 789 C C . GLU A 1 105 ? -2.448 10.040 -12.393 1.00 90.69 105 GLU A C 1
ATOM 791 O O . GLU A 1 105 ? -1.811 9.171 -12.986 1.00 90.69 105 GLU A O 1
ATOM 796 N N . TYR A 1 106 ? -2.405 10.197 -11.069 1.00 93.81 106 TYR A N 1
ATOM 797 C CA . TYR A 1 106 ? -1.551 9.444 -10.147 1.00 93.81 106 TYR A CA 1
ATOM 798 C C . TYR A 1 106 ? -2.237 8.199 -9.554 1.00 93.81 106 TYR A C 1
ATOM 800 O O . TYR A 1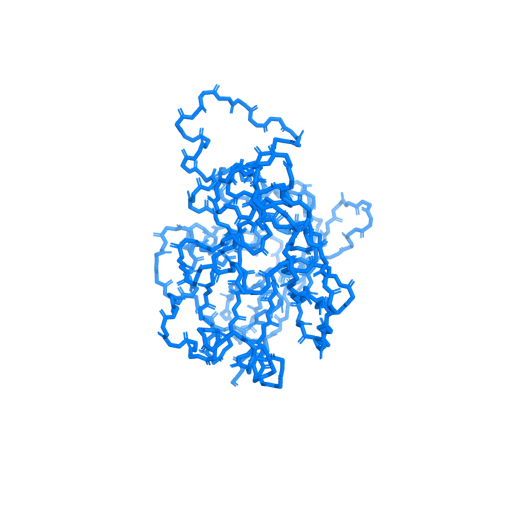 106 ? -1.892 7.734 -8.467 1.00 93.81 106 TYR A O 1
ATOM 808 N N . GLY A 1 107 ? -3.231 7.640 -10.252 1.00 94.06 107 GLY A N 1
ATOM 809 C CA . GLY A 1 107 ? -3.941 6.445 -9.794 1.00 94.06 107 GLY A CA 1
ATOM 810 C C . GLY A 1 107 ? -3.036 5.203 -9.710 1.00 94.06 107 GLY A C 1
ATOM 811 O O . GLY A 1 107 ? -2.174 5.011 -10.573 1.00 94.06 107 GLY A O 1
ATOM 812 N N . PRO A 1 108 ? -3.235 4.310 -8.724 1.00 95.75 108 PRO A N 1
ATOM 813 C CA . PRO A 1 108 ? -2.472 3.068 -8.635 1.00 95.75 108 PRO A CA 1
ATOM 814 C C . PRO A 1 108 ? -2.830 2.061 -9.735 1.00 95.75 108 PRO A C 1
ATOM 816 O O . PRO A 1 108 ? -3.926 2.123 -10.298 1.00 95.75 108 PRO A O 1
ATOM 819 N N . PRO A 1 109 ? -1.941 1.098 -10.045 1.00 95.31 109 PRO A N 1
ATOM 820 C CA . PRO A 1 109 ? -2.266 -0.005 -10.946 1.00 95.31 109 PRO A CA 1
ATOM 821 C C . PRO A 1 109 ? -3.427 -0.851 -10.392 1.00 95.31 109 PRO A C 1
ATOM 823 O O . PRO A 1 109 ? -3.637 -0.933 -9.178 1.00 95.31 109 PRO A O 1
ATOM 826 N N . GLU A 1 110 ? -4.173 -1.513 -11.280 1.00 93.00 110 GLU A N 1
ATOM 827 C CA . GLU A 1 110 ? -5.376 -2.295 -10.937 1.00 93.00 110 GLU A CA 1
ATOM 828 C C . GLU A 1 110 ? -5.117 -3.372 -9.870 1.00 93.00 110 GLU A C 1
ATOM 830 O O . GLU A 1 110 ? -5.953 -3.608 -8.994 1.00 93.00 110 GLU A O 1
ATOM 835 N N . CYS A 1 111 ? -3.937 -3.996 -9.901 1.00 93.88 111 CYS A N 1
ATOM 836 C CA . CYS A 1 111 ? -3.541 -5.007 -8.924 1.00 93.88 111 CYS A CA 1
ATOM 837 C C . CYS A 1 111 ? -3.451 -4.446 -7.499 1.00 93.88 111 CYS A C 1
ATOM 839 O O . CYS A 1 111 ? -3.875 -5.118 -6.564 1.00 93.88 111 CYS A O 1
ATOM 841 N N . ILE A 1 112 ? -2.987 -3.205 -7.330 1.00 94.56 112 ILE A N 1
ATOM 842 C CA . ILE A 1 112 ? -2.969 -2.540 -6.024 1.00 94.56 112 ILE A CA 1
ATOM 843 C C . ILE A 1 112 ? -4.385 -2.132 -5.631 1.00 94.56 112 ILE A C 1
ATOM 845 O O . ILE A 1 112 ? -4.804 -2.419 -4.514 1.00 94.56 112 ILE A O 1
ATOM 849 N N . GLN A 1 113 ? -5.160 -1.555 -6.558 1.00 91.56 113 GLN A N 1
ATOM 850 C CA . GLN A 1 113 ? -6.559 -1.183 -6.298 1.00 91.56 113 GLN A CA 1
ATOM 851 C C . GLN A 1 113 ? -7.395 -2.361 -5.783 1.00 91.56 113 GLN A C 1
ATOM 853 O O . GLN A 1 113 ? -8.216 -2.186 -4.886 1.00 91.56 113 GLN A O 1
ATOM 858 N N . SER A 1 114 ? -7.176 -3.550 -6.346 1.00 88.69 114 SER A N 1
ATOM 859 C CA . SER A 1 114 ? -7.971 -4.740 -6.046 1.00 88.69 114 SER A CA 1
ATOM 860 C C . SER A 1 114 ? -7.464 -5.495 -4.819 1.00 88.69 114 SER A C 1
ATOM 862 O O . SER A 1 114 ? -8.266 -5.906 -3.984 1.00 88.69 114 SER A O 1
ATOM 864 N N . ASN A 1 115 ? -6.145 -5.667 -4.685 1.00 88.56 115 ASN A N 1
ATOM 865 C CA . ASN A 1 115 ? -5.573 -6.575 -3.687 1.00 88.56 115 ASN A CA 1
ATOM 866 C C . ASN A 1 115 ? -5.068 -5.869 -2.421 1.00 88.56 115 ASN A C 1
ATOM 868 O O . ASN A 1 115 ? -4.928 -6.510 -1.376 1.00 88.56 115 ASN A O 1
ATOM 872 N N . GLY A 1 116 ? -4.831 -4.557 -2.478 1.00 91.19 116 GLY A N 1
ATOM 873 C CA . GLY A 1 116 ? -4.163 -3.818 -1.412 1.00 91.19 116 GLY A CA 1
ATOM 874 C C . GLY A 1 116 ? -2.775 -3.313 -1.815 1.00 91.19 116 GLY A C 1
ATOM 875 O O . GLY A 1 116 ? -2.294 -3.601 -2.910 1.00 91.19 116 GLY A O 1
ATOM 876 N N . PRO A 1 117 ? -2.105 -2.558 -0.927 1.00 94.00 117 PRO A N 1
ATOM 877 C CA . PRO A 1 117 ? -0.707 -2.192 -1.123 1.00 94.00 117 PRO A CA 1
ATOM 878 C C . PRO A 1 117 ? 0.169 -3.448 -1.208 1.00 94.00 117 PRO A C 1
ATOM 880 O O . PRO A 1 117 ? -0.016 -4.381 -0.425 1.00 94.00 117 PRO A O 1
ATOM 883 N N . ALA A 1 118 ? 1.126 -3.456 -2.136 1.00 95.06 118 ALA A N 1
ATOM 884 C CA . ALA A 1 118 ? 2.052 -4.573 -2.302 1.00 95.06 118 ALA A CA 1
ATOM 885 C C . ALA A 1 118 ? 3.166 -4.483 -1.251 1.00 95.06 118 ALA A C 1
ATOM 887 O O . ALA A 1 118 ? 3.933 -3.517 -1.249 1.00 95.06 118 ALA A O 1
ATOM 888 N N . LEU A 1 119 ? 3.252 -5.477 -0.368 1.00 94.88 119 LEU A N 1
ATOM 889 C CA . LEU A 1 119 ? 4.301 -5.592 0.644 1.00 94.88 119 LEU A CA 1
ATOM 890 C C . LEU A 1 119 ? 5.379 -6.577 0.179 1.00 94.88 119 LEU A C 1
ATOM 892 O O . LEU A 1 119 ? 5.091 -7.755 -0.026 1.00 94.88 119 LEU A O 1
ATOM 896 N N . PHE A 1 120 ? 6.621 -6.105 0.087 1.00 95.25 120 PHE A N 1
ATOM 897 C CA . PHE A 1 120 ? 7.805 -6.912 -0.197 1.00 95.25 120 PHE A CA 1
ATOM 898 C C . PHE A 1 120 ? 8.702 -6.968 1.037 1.00 95.25 120 PHE A C 1
ATOM 900 O O . PHE A 1 120 ? 9.169 -5.937 1.525 1.00 95.25 120 PHE A O 1
ATOM 907 N N . ARG A 1 121 ? 8.994 -8.183 1.493 1.00 92.69 121 ARG A N 1
ATOM 908 C CA . ARG A 1 121 ? 9.927 -8.477 2.588 1.00 92.69 121 ARG A CA 1
ATOM 909 C C . ARG A 1 121 ? 10.769 -9.709 2.286 1.00 92.69 121 ARG A C 1
ATOM 911 O O . ARG A 1 121 ? 10.452 -10.458 1.355 1.00 92.69 121 ARG A O 1
ATOM 918 N N . ASP A 1 122 ? 11.830 -9.897 3.062 1.00 92.94 122 ASP A N 1
ATOM 919 C CA . ASP A 1 122 ? 12.688 -11.081 3.018 1.00 92.94 122 ASP A CA 1
ATOM 920 C C . ASP A 1 122 ? 13.090 -11.464 1.579 1.00 92.94 122 ASP A C 1
ATOM 922 O O . ASP A 1 122 ? 13.722 -10.696 0.847 1.00 92.94 122 ASP A O 1
ATOM 926 N N . GLU A 1 123 ? 12.676 -12.655 1.148 1.00 95.06 123 GLU A N 1
ATOM 927 C CA . GLU A 1 123 ? 12.973 -13.228 -0.154 1.00 95.06 123 GLU A CA 1
ATOM 928 C C . GLU A 1 123 ? 12.366 -12.425 -1.311 1.00 95.06 123 GLU A C 1
ATOM 930 O O . GLU A 1 123 ? 13.052 -12.169 -2.300 1.00 95.06 123 GLU A O 1
ATOM 935 N N . SER A 1 124 ? 11.115 -11.969 -1.188 1.00 95.81 124 SER A N 1
ATOM 936 C CA . SER A 1 124 ? 10.458 -11.181 -2.244 1.00 95.81 124 SER A CA 1
ATOM 937 C C . SER A 1 124 ? 11.184 -9.852 -2.481 1.00 95.81 124 SER A C 1
ATOM 939 O O . SER A 1 124 ? 11.429 -9.467 -3.626 1.00 95.81 124 SER A O 1
ATOM 941 N N . LEU A 1 125 ? 11.623 -9.191 -1.405 1.00 96.25 125 LEU A N 1
ATOM 942 C CA . LEU A 1 125 ? 12.403 -7.959 -1.473 1.00 96.25 125 LEU A CA 1
ATOM 943 C C . LEU A 1 125 ? 13.798 -8.211 -2.057 1.00 96.25 125 LEU A C 1
ATOM 945 O O . LEU A 1 125 ? 14.258 -7.453 -2.912 1.00 96.25 125 LEU A O 1
ATOM 949 N N . ARG A 1 126 ? 14.460 -9.303 -1.654 1.00 96.00 126 ARG A N 1
ATOM 950 C CA . ARG A 1 126 ? 15.767 -9.710 -2.191 1.00 96.00 126 ARG A CA 1
ATOM 951 C C . ARG A 1 126 ? 15.703 -9.977 -3.695 1.00 96.00 126 ARG A C 1
ATOM 953 O O . ARG A 1 126 ? 16.568 -9.509 -4.439 1.00 96.00 126 ARG A O 1
ATOM 960 N N . VAL A 1 127 ? 14.687 -10.712 -4.145 1.00 96.69 127 VAL A N 1
ATOM 961 C CA . VAL A 1 127 ? 14.475 -11.050 -5.558 1.00 96.69 127 VAL A CA 1
ATOM 962 C C . VAL A 1 127 ? 14.128 -9.799 -6.363 1.00 96.69 127 VAL A C 1
ATOM 964 O O . VAL A 1 127 ? 14.781 -9.550 -7.379 1.00 96.69 127 VAL A O 1
ATOM 967 N N . LEU A 1 128 ? 13.204 -8.955 -5.888 1.00 95.50 128 LEU A N 1
ATOM 968 C CA . LEU A 1 128 ? 12.897 -7.666 -6.520 1.00 95.50 128 LEU A CA 1
ATOM 969 C C . LEU A 1 128 ? 14.155 -6.793 -6.638 1.00 95.50 128 LEU A C 1
ATOM 971 O O . LEU A 1 128 ? 14.488 -6.315 -7.721 1.00 95.50 128 LEU A O 1
ATOM 975 N N . GLY A 1 129 ? 14.906 -6.653 -5.544 1.00 94.00 129 GLY A N 1
ATOM 976 C CA . GLY A 1 129 ? 16.146 -5.882 -5.470 1.00 94.00 129 GLY A CA 1
ATOM 977 C C . GLY A 1 129 ? 17.310 -6.448 -6.295 1.00 94.00 129 GLY A C 1
ATOM 978 O O . GLY A 1 129 ? 18.341 -5.784 -6.443 1.00 94.00 129 GLY A O 1
ATOM 979 N N . SER A 1 130 ? 17.197 -7.670 -6.825 1.00 93.75 130 SER A N 1
ATOM 980 C CA . SER A 1 130 ? 18.147 -8.221 -7.802 1.00 93.75 130 SER A CA 1
ATOM 981 C C . SER A 1 130 ? 17.908 -7.682 -9.213 1.00 93.75 130 SER A C 1
ATOM 983 O O . SER A 1 130 ? 18.868 -7.520 -9.960 1.00 93.75 130 SER A O 1
ATOM 985 N N . GLN A 1 131 ? 16.652 -7.362 -9.542 1.00 92.38 131 GLN A N 1
ATOM 986 C CA . GLN A 1 131 ? 16.236 -6.866 -10.856 1.00 92.38 131 GLN A CA 1
ATOM 987 C C . GLN A 1 131 ? 16.124 -5.341 -10.887 1.00 92.38 131 GLN A C 1
ATOM 989 O O . GLN A 1 131 ? 16.474 -4.711 -11.878 1.00 92.38 131 GLN A O 1
ATOM 994 N N . VAL A 1 132 ? 15.690 -4.738 -9.778 1.00 89.44 132 VAL A N 1
ATOM 995 C CA . VAL A 1 132 ? 15.585 -3.288 -9.604 1.00 89.44 132 VAL A CA 1
ATOM 996 C C . VAL A 1 132 ? 16.438 -2.897 -8.398 1.00 89.44 132 VAL A C 1
ATOM 998 O O . VAL A 1 132 ? 15.927 -2.847 -7.278 1.00 89.44 132 VAL A O 1
ATOM 1001 N N . PRO A 1 133 ? 17.747 -2.619 -8.578 1.00 88.75 133 PRO A N 1
ATOM 1002 C CA . PRO A 1 133 ? 18.665 -2.342 -7.467 1.00 88.75 133 PRO A CA 1
ATOM 1003 C C . PRO A 1 133 ? 18.190 -1.213 -6.550 1.00 88.75 133 PRO A C 1
ATOM 1005 O O . PRO A 1 133 ? 18.428 -1.235 -5.347 1.00 88.75 133 PRO A O 1
ATOM 1008 N N . ALA A 1 134 ? 17.454 -0.260 -7.117 1.00 88.12 134 ALA A N 1
ATOM 1009 C CA . ALA A 1 134 ? 16.790 0.801 -6.388 1.00 88.12 134 ALA A CA 1
ATOM 1010 C C . ALA A 1 134 ? 15.825 0.308 -5.295 1.00 88.12 134 ALA A C 1
ATOM 1012 O O . ALA A 1 134 ? 15.748 0.918 -4.239 1.00 88.12 134 ALA A O 1
ATOM 1013 N N . PHE A 1 135 ? 15.101 -0.790 -5.500 1.00 91.50 135 PHE A N 1
ATOM 1014 C CA . PHE A 1 135 ? 14.190 -1.329 -4.487 1.00 91.50 135 PHE A CA 1
ATOM 1015 C C . PHE A 1 135 ? 14.891 -2.182 -3.426 1.00 91.50 135 PHE A C 1
ATOM 1017 O O . PHE A 1 135 ? 14.263 -2.527 -2.434 1.00 91.50 135 PHE A O 1
ATOM 1024 N N . ARG A 1 136 ? 16.188 -2.487 -3.590 1.00 90.44 136 ARG A N 1
ATOM 1025 C CA . ARG A 1 136 ? 16.958 -3.274 -2.615 1.00 90.44 136 ARG A CA 1
ATOM 1026 C C . ARG A 1 136 ? 17.207 -2.519 -1.311 1.00 90.44 136 ARG A C 1
ATOM 1028 O O . ARG A 1 136 ? 17.085 -3.097 -0.239 1.00 90.44 136 ARG A O 1
ATOM 1035 N N . ASP A 1 137 ? 17.619 -1.258 -1.410 1.00 91.62 137 ASP A N 1
ATOM 1036 C CA . ASP A 1 137 ? 17.886 -0.424 -0.241 1.00 91.62 137 ASP A CA 1
ATOM 1037 C C . ASP A 1 137 ? 16.594 0.258 0.203 1.00 91.62 137 ASP A C 1
ATOM 1039 O O . ASP A 1 137 ? 16.228 1.315 -0.309 1.00 91.62 137 ASP A O 1
ATOM 1043 N N . VAL A 1 138 ? 15.892 -0.350 1.158 1.00 93.81 138 VAL A N 1
ATOM 1044 C CA . VAL A 1 138 ? 14.642 0.214 1.681 1.00 93.81 138 VAL A CA 1
ATOM 1045 C C . VAL A 1 138 ? 14.850 1.548 2.396 1.00 93.81 138 VAL A C 1
ATOM 1047 O O . VAL A 1 138 ? 13.925 2.355 2.448 1.00 93.81 138 VAL A O 1
ATOM 1050 N N . THR A 1 139 ? 16.051 1.822 2.920 1.00 94.38 139 THR A N 1
ATOM 1051 C CA . THR A 1 139 ? 16.334 3.032 3.712 1.00 94.38 139 THR A CA 1
ATOM 1052 C C . THR A 1 139 ? 16.306 4.310 2.883 1.00 94.38 139 THR A C 1
ATOM 1054 O O . THR A 1 139 ? 16.092 5.391 3.429 1.00 94.38 139 THR A O 1
ATOM 1057 N N . ARG A 1 140 ? 16.443 4.184 1.560 1.00 94.50 140 ARG A N 1
ATOM 1058 C CA . ARG A 1 140 ? 16.335 5.303 0.624 1.00 94.50 140 ARG A CA 1
ATOM 1059 C C . ARG A 1 140 ? 14.907 5.842 0.487 1.00 94.50 140 ARG A C 1
ATOM 1061 O O . ARG A 1 140 ? 14.724 6.951 -0.009 1.00 94.50 140 ARG A O 1
ATOM 1068 N N . TRP A 1 141 ? 13.900 5.031 0.818 1.00 96.69 141 TRP A N 1
ATOM 1069 C CA . TRP A 1 141 ? 12.496 5.380 0.633 1.00 96.69 141 TRP A CA 1
ATOM 1070 C C . TRP A 1 141 ? 11.944 6.065 1.885 1.00 96.69 141 TRP A C 1
ATOM 1072 O O . TRP A 1 141 ? 12.320 5.690 3.002 1.00 96.69 141 TRP A O 1
ATOM 1082 N N . PRO A 1 142 ? 11.029 7.041 1.732 1.00 97.19 142 PRO A N 1
ATOM 1083 C CA . PRO A 1 142 ? 10.349 7.646 2.869 1.00 97.19 142 PRO A CA 1
ATOM 1084 C C . PRO A 1 142 ? 9.659 6.592 3.734 1.00 97.19 142 PRO A C 1
ATOM 1086 O O . PRO A 1 142 ? 9.153 5.589 3.231 1.00 97.19 142 PRO A O 1
ATOM 1089 N N . VAL A 1 143 ? 9.627 6.818 5.045 1.00 97.19 143 VAL A N 1
ATOM 1090 C CA . VAL A 1 143 ? 8.882 5.946 5.960 1.00 97.19 143 VAL A CA 1
ATOM 1091 C C . VAL A 1 143 ? 7.387 6.151 5.734 1.00 97.19 143 VAL A C 1
ATOM 1093 O O . VAL A 1 143 ? 6.958 7.288 5.548 1.00 97.19 143 VAL A O 1
ATOM 1096 N N . LEU A 1 144 ? 6.605 5.069 5.761 1.00 96.94 144 LEU A N 1
ATOM 1097 C CA . LEU A 1 144 ? 5.143 5.144 5.717 1.00 96.94 144 LEU A CA 1
ATOM 1098 C C . LEU A 1 144 ? 4.651 6.041 6.857 1.00 96.94 144 LEU A C 1
ATOM 1100 O O . LEU A 1 144 ? 4.942 5.757 8.020 1.00 96.94 144 LEU A O 1
ATOM 1104 N N . SER A 1 145 ? 3.920 7.110 6.546 1.00 97.25 145 SER A N 1
ATOM 1105 C CA . SER A 1 145 ? 3.419 8.019 7.583 1.00 97.25 145 SER A CA 1
ATOM 1106 C C . SER A 1 145 ? 2.111 7.524 8.205 1.00 97.25 145 SER A C 1
ATOM 1108 O O . SER A 1 145 ? 1.365 6.735 7.618 1.00 97.25 145 SER A O 1
ATOM 1110 N N . ALA A 1 146 ? 1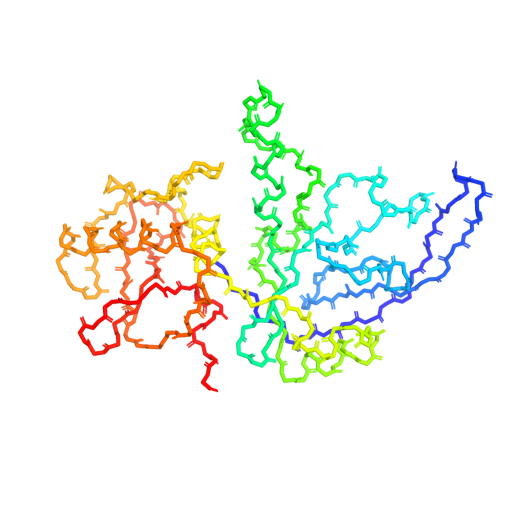.791 8.007 9.406 1.00 96.69 146 ALA A N 1
ATOM 1111 C CA . ALA A 1 146 ? 0.522 7.730 10.074 1.00 96.69 146 ALA A CA 1
ATOM 1112 C C . ALA A 1 146 ? -0.682 8.180 9.224 1.00 96.69 146 ALA A C 1
ATOM 1114 O O . ALA A 1 146 ? -1.701 7.485 9.166 1.00 96.69 146 ALA A O 1
ATOM 1115 N N . ARG A 1 147 ? -0.551 9.302 8.507 1.00 97.00 147 ARG A N 1
ATOM 1116 C CA . ARG A 1 147 ? -1.553 9.776 7.547 1.00 97.00 147 ARG A CA 1
ATOM 1117 C C . ARG A 1 147 ? -1.751 8.790 6.399 1.00 97.00 147 ARG A C 1
ATOM 1119 O O . ARG A 1 147 ? -2.895 8.481 6.069 1.00 97.00 147 ARG A O 1
ATOM 1126 N N . GLU A 1 148 ? -0.674 8.278 5.809 1.00 96.38 148 GLU A N 1
ATOM 1127 C CA . GLU A 1 148 ? -0.750 7.283 4.731 1.00 96.38 148 GLU A CA 1
ATOM 1128 C C . GLU A 1 148 ? -1.349 5.960 5.215 1.00 96.38 148 GLU A C 1
ATOM 1130 O O . GLU A 1 148 ? -2.212 5.401 4.537 1.00 96.38 148 GLU A O 1
ATOM 1135 N N . LEU A 1 149 ? -0.976 5.499 6.414 1.00 95.38 149 LEU A N 1
ATOM 1136 C CA . LEU A 1 149 ? -1.577 4.321 7.042 1.00 95.38 149 LEU A CA 1
ATOM 1137 C C . LEU A 1 149 ? -3.096 4.471 7.149 1.00 95.38 149 LEU A C 1
ATOM 1139 O O . LEU A 1 149 ? -3.845 3.579 6.756 1.00 95.38 149 LEU A O 1
ATOM 1143 N N . VAL A 1 150 ? -3.574 5.611 7.646 1.00 95.56 150 VAL A N 1
ATOM 1144 C CA . VAL A 1 150 ? -5.014 5.844 7.760 1.00 95.56 150 VAL A CA 1
ATOM 1145 C C . VAL A 1 150 ? -5.687 5.944 6.392 1.00 95.56 150 VAL A C 1
ATOM 1147 O O . VAL A 1 150 ? -6.802 5.450 6.233 1.00 95.56 150 VAL A O 1
ATOM 1150 N N . ARG A 1 151 ? -5.028 6.529 5.385 1.00 95.38 151 ARG A N 1
ATOM 1151 C CA . ARG A 1 151 ? -5.551 6.538 4.012 1.00 95.38 151 ARG A CA 1
ATOM 1152 C C . ARG A 1 151 ? -5.673 5.133 3.437 1.00 95.38 151 ARG A C 1
ATOM 1154 O O . ARG A 1 151 ? -6.690 4.848 2.816 1.00 95.38 151 ARG A O 1
ATOM 1161 N N . LEU A 1 152 ? -4.719 4.240 3.701 1.00 94.31 152 LEU A N 1
ATOM 1162 C CA . LEU A 1 152 ? -4.849 2.822 3.354 1.00 94.31 152 LEU A CA 1
ATOM 1163 C C . LEU A 1 152 ? -6.059 2.197 4.055 1.00 94.31 152 LEU A C 1
ATOM 1165 O O . LEU A 1 152 ? -6.892 1.572 3.400 1.00 94.31 152 LEU A O 1
ATOM 1169 N N . ILE A 1 153 ? -6.191 2.398 5.370 1.00 93.94 153 ILE A N 1
ATOM 1170 C CA . ILE A 1 153 ? -7.319 1.864 6.145 1.00 93.94 153 ILE A CA 1
ATOM 1171 C C . ILE A 1 153 ? -8.651 2.372 5.573 1.00 93.94 153 ILE A C 1
ATOM 1173 O O . ILE A 1 153 ? -9.559 1.568 5.397 1.00 93.94 153 ILE A O 1
ATOM 1177 N N . GLN A 1 154 ? -8.758 3.661 5.228 1.00 94.31 154 GLN A N 1
ATOM 1178 C CA . GLN A 1 154 ? -9.942 4.264 4.602 1.00 94.31 154 GLN A CA 1
ATOM 1179 C C . GLN A 1 154 ? -10.222 3.691 3.211 1.00 94.31 154 GLN A C 1
ATOM 1181 O O . GLN A 1 154 ? -11.355 3.318 2.918 1.00 94.31 154 GLN A O 1
ATOM 1186 N N . TRP A 1 155 ? -9.202 3.626 2.355 1.00 92.38 155 TRP A N 1
ATOM 1187 C CA . TRP A 1 155 ? -9.340 3.240 0.952 1.00 92.38 155 TRP A CA 1
ATOM 1188 C C . TRP A 1 155 ? -9.837 1.804 0.789 1.00 92.38 155 TRP A C 1
ATOM 1190 O O . TRP A 1 155 ? -10.678 1.530 -0.062 1.00 92.38 155 TRP A O 1
ATOM 1200 N N . TYR A 1 156 ? -9.359 0.897 1.643 1.00 90.12 156 TYR A N 1
ATOM 1201 C CA . TYR A 1 156 ? -9.763 -0.510 1.637 1.00 90.12 156 TYR A CA 1
ATOM 1202 C C . TYR A 1 156 ? -10.810 -0.839 2.708 1.00 90.12 156 TYR A C 1
ATOM 1204 O O . TYR A 1 156 ? -11.070 -2.019 2.962 1.00 90.12 156 TYR A O 1
ATOM 1212 N N . ALA A 1 157 ? -11.400 0.177 3.346 1.00 90.44 157 ALA A N 1
ATOM 1213 C CA . ALA A 1 157 ? -12.487 -0.016 4.292 1.00 90.44 157 ALA A CA 1
ATOM 1214 C C . ALA A 1 157 ? -13.694 -0.606 3.542 1.00 90.44 157 ALA A C 1
ATOM 1216 O O . ALA A 1 157 ? -14.147 -0.010 2.554 1.00 90.44 157 ALA A O 1
ATOM 1217 N N . PRO A 1 158 ? -14.256 -1.744 3.987 1.00 88.81 158 PRO A N 1
ATOM 1218 C CA . PRO A 1 158 ? -15.455 -2.285 3.374 1.00 88.81 158 PRO A CA 1
ATOM 1219 C C . PRO A 1 158 ? -16.548 -1.238 3.412 1.00 88.81 158 PRO A C 1
ATOM 1221 O O . PRO A 1 158 ? -16.687 -0.499 4.389 1.00 88.81 158 PRO A O 1
ATOM 1224 N N . THR A 1 159 ? -17.350 -1.151 2.365 1.00 83.94 159 THR A N 1
ATOM 1225 C CA . THR A 1 159 ? -18.580 -0.385 2.526 1.00 83.94 159 THR A CA 1
ATOM 1226 C C . THR A 1 159 ? -18.413 1.126 2.389 1.00 83.94 159 THR A C 1
ATOM 1228 O O . THR A 1 159 ? -19.393 1.850 2.550 1.00 83.94 159 THR A O 1
ATOM 1231 N N . ARG A 1 160 ? -17.168 1.617 2.244 1.00 85.75 160 ARG A N 1
ATOM 1232 C CA . ARG A 1 160 ? -16.798 2.999 2.602 1.00 85.75 160 ARG A CA 1
ATOM 1233 C C . ARG A 1 160 ? -17.231 3.341 4.034 1.00 85.75 160 ARG A C 1
ATOM 1235 O O . ARG A 1 160 ? -17.706 4.444 4.304 1.00 85.75 160 ARG A O 1
ATOM 1242 N N . VAL A 1 161 ? -17.065 2.397 4.971 1.00 91.50 161 VAL A N 1
ATOM 1243 C CA . VAL A 1 161 ? -17.397 2.600 6.397 1.00 91.50 161 VAL A CA 1
ATOM 1244 C C . VAL A 1 161 ? -16.601 3.749 7.032 1.00 91.50 161 VAL A C 1
ATOM 1246 O O . VAL A 1 161 ? -17.031 4.310 8.034 1.00 91.50 161 VAL A O 1
ATOM 1249 N N . LEU A 1 162 ? -15.490 4.160 6.410 1.00 93.94 162 LEU A N 1
ATOM 1250 C CA . LEU A 1 162 ? -14.703 5.340 6.782 1.00 93.94 162 LEU A CA 1
ATOM 1251 C C . LEU A 1 162 ? -14.931 6.572 5.882 1.00 93.94 162 LEU A C 1
ATOM 1253 O O . LEU A 1 162 ? -14.099 7.483 5.843 1.00 93.94 162 LEU A O 1
ATOM 1257 N N . GLY A 1 163 ? -16.032 6.601 5.131 1.00 91.56 163 GLY A N 1
ATOM 1258 C CA . GLY A 1 163 ? -16.297 7.628 4.127 1.00 91.56 163 GLY A CA 1
ATOM 1259 C C . GLY A 1 163 ? -15.462 7.446 2.858 1.00 91.56 163 GLY A C 1
ATOM 1260 O O . GLY A 1 163 ? -14.943 6.365 2.577 1.00 91.56 163 GLY A O 1
ATOM 1261 N N . GLU A 1 164 ? -15.356 8.516 2.072 1.00 90.06 164 GLU A N 1
ATOM 1262 C CA . GLU A 1 164 ? -14.743 8.498 0.741 1.00 90.06 164 GLU A CA 1
ATOM 1263 C C . GLU A 1 164 ? -13.504 9.383 0.687 1.00 90.06 164 GLU A C 1
ATOM 1265 O O . GLU A 1 164 ? -13.520 10.530 1.131 1.00 90.06 164 GLU A O 1
ATOM 1270 N N . PHE A 1 165 ? -12.429 8.861 0.098 1.00 90.06 165 PHE A N 1
ATOM 1271 C CA . PHE A 1 165 ? -11.299 9.689 -0.303 1.00 90.06 165 PHE A CA 1
ATOM 1272 C C . PHE A 1 165 ? -11.765 10.738 -1.332 1.00 90.06 165 PHE A C 1
ATOM 1274 O O . PHE A 1 165 ? -12.543 10.389 -2.221 1.00 90.06 165 PHE A O 1
ATOM 1281 N N . PRO A 1 166 ? -11.301 12.000 -1.251 1.00 90.94 166 PRO A N 1
ATOM 1282 C CA . PRO A 1 166 ? -10.203 12.510 -0.427 1.00 90.94 166 PRO A CA 1
ATOM 1283 C C . PRO A 1 166 ? -10.656 13.092 0.914 1.00 90.94 166 PRO A C 1
ATOM 1285 O O . PRO A 1 166 ? -9.820 13.603 1.662 1.00 90.94 166 PRO A O 1
ATOM 1288 N N . ALA A 1 167 ? -11.941 13.012 1.268 1.00 92.00 167 ALA A N 1
ATOM 1289 C CA . ALA A 1 167 ? -12.418 13.551 2.535 1.00 92.00 167 ALA A CA 1
ATOM 1290 C C . ALA A 1 167 ? -11.702 12.878 3.723 1.00 92.00 167 ALA A C 1
ATOM 1292 O O . ALA A 1 167 ? -11.281 11.715 3.614 1.00 92.00 167 ALA A O 1
ATOM 1293 N N . PRO A 1 168 ? -11.522 13.587 4.852 1.00 93.88 168 PRO A N 1
ATOM 1294 C CA . PRO A 1 168 ? -10.960 12.990 6.051 1.00 93.88 168 PRO A CA 1
ATOM 1295 C C . PRO A 1 168 ? -11.722 11.716 6.457 1.00 93.88 168 PRO A C 1
ATOM 1297 O O . PRO A 1 168 ? -12.951 11.675 6.351 1.00 93.88 168 PRO A O 1
ATOM 1300 N N . PRO A 1 169 ? -11.008 10.678 6.914 1.00 94.75 169 PRO A N 1
ATOM 1301 C CA . PRO A 1 169 ? -11.595 9.419 7.354 1.00 94.75 169 PRO A CA 1
ATOM 1302 C C . PRO A 1 169 ? -12.496 9.658 8.565 1.00 94.75 169 PRO A C 1
ATOM 1304 O O . PRO A 1 169 ? -12.072 10.252 9.557 1.00 94.75 169 PRO A O 1
ATOM 1307 N N . ARG A 1 170 ? -13.734 9.175 8.490 1.00 93.06 170 ARG A N 1
ATOM 1308 C CA . ARG A 1 170 ? -14.698 9.271 9.588 1.00 93.06 170 ARG A CA 1
ATOM 1309 C C . ARG A 1 170 ? -15.565 8.032 9.621 1.00 93.06 170 ARG A C 1
ATOM 1311 O O . ARG A 1 170 ? -16.096 7.637 8.583 1.00 93.06 170 ARG A O 1
ATOM 1318 N N . VAL A 1 171 ? -15.725 7.443 10.800 1.00 93.00 171 VAL A N 1
ATOM 1319 C CA . VAL A 1 171 ? -16.536 6.240 10.948 1.00 93.00 171 VAL A CA 1
ATOM 1320 C C . VAL A 1 171 ? -18.012 6.571 10.742 1.00 93.00 171 VAL A C 1
ATOM 1322 O O . VAL A 1 171 ? -18.570 7.486 11.349 1.00 93.00 171 VAL A O 1
ATOM 1325 N N . ARG A 1 172 ? -18.655 5.795 9.874 1.00 92.81 172 ARG A N 1
ATOM 1326 C CA . ARG A 1 172 ? -20.098 5.801 9.638 1.00 92.81 172 ARG A CA 1
ATOM 1327 C C . ARG A 1 172 ? -20.753 4.769 10.548 1.00 92.81 172 ARG A C 1
ATOM 1329 O O . ARG A 1 172 ? -20.832 3.587 10.211 1.00 92.81 172 ARG A O 1
ATOM 1336 N N . SER A 1 173 ? -21.139 5.204 11.747 1.00 91.50 173 SER A N 1
ATOM 1337 C CA . SER A 1 173 ? -21.635 4.325 12.815 1.00 91.50 173 SER A CA 1
ATOM 1338 C C . SER A 1 173 ? -22.909 3.567 12.439 1.00 91.50 173 SER A C 1
ATOM 1340 O O . SER A 1 173 ? -23.160 2.499 13.000 1.00 91.50 173 SER A O 1
ATOM 1342 N N . GLU A 1 174 ? -23.676 4.068 11.466 1.00 91.12 174 GLU A N 1
ATOM 1343 C CA . GLU A 1 174 ? -24.870 3.410 10.937 1.00 91.12 174 GLU A CA 1
ATOM 1344 C C . GLU A 1 174 ? -24.573 2.061 10.270 1.00 91.12 174 GLU A C 1
ATOM 1346 O O . GLU A 1 174 ? -25.463 1.224 10.171 1.00 91.12 174 GLU A O 1
ATOM 1351 N N . PHE A 1 175 ? -23.328 1.826 9.848 1.00 91.00 175 PHE A N 1
ATOM 1352 C CA . PHE A 1 175 ? -22.918 0.570 9.221 1.00 91.00 175 PHE A CA 1
ATOM 1353 C C . PHE A 1 175 ? -22.336 -0.453 10.189 1.00 91.00 175 PHE A C 1
ATOM 1355 O O . PHE A 1 175 ? -22.083 -1.584 9.782 1.00 91.00 175 PHE A O 1
ATOM 1362 N N . VAL A 1 176 ? -22.092 -0.080 11.445 1.00 92.94 176 VAL A N 1
ATOM 1363 C CA . VAL A 1 176 ? -21.489 -0.970 12.439 1.00 92.94 176 VAL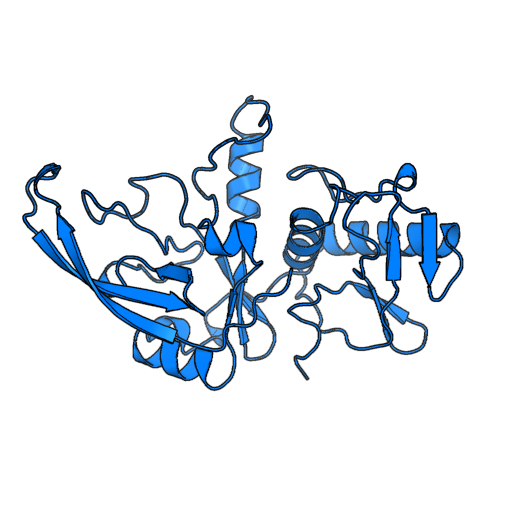 A CA 1
ATOM 1364 C C . VAL A 1 176 ? -22.594 -1.525 13.327 1.00 92.94 176 VAL A C 1
ATOM 1366 O O . VAL A 1 176 ? -23.244 -0.780 14.053 1.00 92.94 176 VAL A O 1
ATOM 1369 N N . VAL A 1 177 ? -22.807 -2.837 13.308 1.00 93.31 177 VAL A N 1
ATOM 1370 C CA . VAL A 1 177 ? -23.822 -3.514 14.132 1.00 93.31 177 VAL A CA 1
ATOM 1371 C C . VAL A 1 177 ? -23.300 -3.739 15.545 1.00 93.31 177 VAL A C 1
ATOM 1373 O O . VAL A 1 177 ? -23.987 -3.433 16.517 1.00 93.31 177 VAL A O 1
ATOM 1376 N N . ALA A 1 178 ? -22.073 -4.245 15.657 1.00 94.06 178 ALA A N 1
ATOM 1377 C CA . ALA A 1 178 ? -21.430 -4.596 16.918 1.00 94.06 178 ALA A CA 1
ATOM 1378 C C . ALA A 1 178 ? -19.902 -4.546 16.781 1.00 94.06 178 ALA A C 1
ATOM 1380 O O . ALA A 1 178 ? -19.370 -4.496 15.671 1.00 94.06 178 ALA A O 1
ATOM 1381 N N . VAL A 1 179 ? -19.200 -4.603 17.912 1.00 95.06 179 VAL A N 1
ATOM 1382 C CA . VAL A 1 179 ? -17.739 -4.741 17.967 1.00 95.06 179 VAL A CA 1
ATOM 1383 C C . VAL A 1 179 ? -17.355 -5.875 18.913 1.00 95.06 179 VAL A C 1
ATOM 1385 O O . VAL A 1 179 ? -18.086 -6.162 19.861 1.00 95.06 179 VAL A O 1
ATOM 1388 N N . ALA A 1 180 ? -16.215 -6.519 18.674 1.00 93.69 180 ALA A N 1
ATOM 1389 C CA . ALA A 1 180 ? -15.638 -7.470 19.616 1.00 93.69 180 ALA A CA 1
ATOM 1390 C C . ALA A 1 180 ? -14.099 -7.468 19.559 1.00 93.69 180 ALA A C 1
ATOM 1392 O O . ALA A 1 180 ? -13.545 -7.603 18.469 1.00 93.69 180 ALA A O 1
ATOM 1393 N N . PRO A 1 181 ? -13.398 -7.400 20.705 1.00 93.31 181 PRO A N 1
ATOM 1394 C CA . PRO A 1 181 ? -13.933 -7.145 22.045 1.00 93.31 181 PRO A CA 1
ATOM 1395 C C . PRO A 1 181 ? -14.339 -5.671 22.241 1.00 93.31 181 PRO A C 1
ATOM 1397 O O . PRO A 1 181 ? -13.858 -4.792 21.531 1.00 93.31 181 PRO A O 1
ATOM 1400 N N . GLY A 1 182 ? -15.176 -5.402 23.246 1.00 92.00 182 GLY A N 1
ATOM 1401 C CA . GLY A 1 182 ? -15.507 -4.044 23.695 1.00 92.00 182 GLY A CA 1
ATOM 1402 C C . GLY A 1 182 ? -16.978 -3.660 23.541 1.00 92.00 182 GLY A C 1
ATOM 1403 O O . GLY A 1 182 ? -17.801 -4.441 23.071 1.00 92.00 182 GLY A O 1
ATOM 1404 N N . GLU A 1 183 ? -17.295 -2.442 23.976 1.00 94.81 183 GLU A N 1
ATOM 1405 C CA . GLU A 1 183 ? -18.598 -1.799 23.783 1.00 94.81 183 GLU A CA 1
ATOM 1406 C C . GLU A 1 183 ? -18.553 -0.968 22.488 1.00 94.81 183 GLU A C 1
ATOM 1408 O O . GLU A 1 183 ? -17.520 -0.373 22.163 1.00 94.81 183 GLU A O 1
ATOM 1413 N N . LYS A 1 184 ? -19.641 -0.979 21.710 1.00 94.56 184 LYS A N 1
ATOM 1414 C CA . LYS A 1 184 ? -19.690 -0.412 20.359 1.00 94.56 184 LYS A CA 1
ATOM 1415 C C . LYS A 1 184 ? -19.412 1.088 20.365 1.00 94.56 184 LYS A C 1
ATOM 1417 O O . LYS A 1 184 ? -18.509 1.522 19.651 1.00 94.56 184 LYS A O 1
ATOM 1422 N N . ASP A 1 185 ? -20.155 1.869 21.136 1.00 95.75 185 ASP A N 1
ATOM 1423 C CA . ASP A 1 185 ? -20.083 3.331 21.076 1.00 95.75 185 ASP A CA 1
ATOM 1424 C C . ASP A 1 185 ? -18.739 3.852 21.605 1.00 95.75 185 ASP A C 1
ATOM 1426 O O . ASP A 1 185 ? -18.121 4.746 21.010 1.00 95.75 185 ASP A O 1
ATOM 1430 N N . GLU A 1 186 ? -18.222 3.235 22.668 1.00 94.94 186 GLU A N 1
ATOM 1431 C CA . GLU A 1 186 ? -16.893 3.533 23.195 1.00 94.94 186 GLU A CA 1
ATOM 1432 C C . GLU A 1 186 ? -15.793 3.211 22.172 1.00 94.94 186 GLU A C 1
ATOM 1434 O O . GLU A 1 186 ? -14.887 4.018 21.934 1.00 94.94 186 GLU A O 1
ATOM 1439 N N . THR A 1 187 ? -15.875 2.047 21.528 1.00 95.50 187 THR A N 1
ATOM 1440 C CA . THR A 1 187 ? -14.880 1.604 20.543 1.00 95.50 187 THR A CA 1
ATOM 1441 C C . THR A 1 187 ? -14.906 2.473 19.287 1.00 95.50 187 THR A C 1
ATOM 1443 O O . THR A 1 187 ? -13.845 2.840 18.779 1.00 95.50 187 THR A O 1
ATOM 1446 N N . LEU A 1 188 ? -16.092 2.868 18.814 1.00 95.69 188 LEU A N 1
ATOM 1447 C CA . LEU A 1 188 ? -16.248 3.793 17.688 1.00 95.69 188 LEU A CA 1
ATOM 1448 C C . LEU A 1 188 ? -15.649 5.167 18.003 1.00 95.69 188 LEU A C 1
ATOM 1450 O O . LEU A 1 188 ? -14.881 5.697 17.202 1.00 95.69 188 LEU A O 1
ATOM 1454 N N . THR A 1 189 ? -15.913 5.701 19.198 1.00 95.56 189 THR A N 1
ATOM 1455 C CA . THR A 1 189 ? -15.332 6.973 19.660 1.00 95.56 189 THR A CA 1
ATOM 1456 C C . THR A 1 189 ? -13.803 6.909 19.692 1.00 95.56 189 THR A C 1
ATOM 1458 O O . THR A 1 189 ? -13.113 7.829 19.243 1.00 95.56 189 THR A O 1
ATOM 1461 N N . ARG A 1 190 ? -13.248 5.799 20.196 1.00 94.94 190 ARG A N 1
ATOM 1462 C CA . ARG A 1 190 ? -11.797 5.562 20.216 1.00 94.94 190 ARG A CA 1
ATOM 1463 C C . ARG A 1 190 ? -11.219 5.474 18.801 1.00 94.94 190 ARG A C 1
ATOM 1465 O O . ARG A 1 190 ? -10.169 6.072 18.555 1.00 94.94 190 ARG A O 1
ATOM 1472 N N . LEU A 1 191 ? -11.895 4.773 17.886 1.00 95.75 191 LEU A N 1
ATOM 1473 C CA . LEU A 1 191 ? -11.490 4.658 16.484 1.00 95.75 191 LEU A CA 1
ATOM 1474 C C . LEU A 1 191 ? -11.458 6.031 15.802 1.00 95.75 191 LEU A C 1
ATOM 1476 O O . LEU A 1 191 ? -10.417 6.401 15.266 1.00 95.75 191 LEU A O 1
ATOM 1480 N N . ASP A 1 192 ? -12.534 6.817 15.882 1.00 95.69 192 ASP A N 1
ATOM 1481 C CA . ASP A 1 192 ? -12.589 8.166 15.295 1.00 95.69 192 ASP A CA 1
ATOM 1482 C C . ASP A 1 192 ? -11.480 9.078 15.845 1.00 95.69 192 ASP A C 1
ATOM 1484 O O . ASP A 1 192 ? -10.824 9.808 15.093 1.00 95.69 192 ASP A O 1
ATOM 1488 N N . GLY A 1 193 ? -11.212 9.003 17.153 1.00 96.06 193 GLY A N 1
ATOM 1489 C CA . GLY A 1 193 ? -10.122 9.746 17.781 1.00 96.06 193 GLY A CA 1
ATOM 1490 C C . GLY A 1 193 ? -8.739 9.337 17.261 1.00 96.06 193 GLY A C 1
ATOM 1491 O O . GLY A 1 193 ? -7.889 10.199 17.030 1.00 96.06 193 GLY A O 1
ATOM 1492 N N . LEU A 1 194 ? -8.500 8.038 17.063 1.00 96.31 194 LEU A N 1
ATOM 1493 C CA . LEU A 1 194 ? -7.256 7.527 16.484 1.00 96.31 194 LEU A CA 1
ATOM 1494 C C . LEU A 1 194 ? -7.098 7.942 15.018 1.00 96.31 194 LEU A C 1
ATOM 1496 O O . LEU A 1 194 ? -6.040 8.454 14.654 1.00 96.31 194 LEU A O 1
ATOM 1500 N N . LEU A 1 195 ? -8.147 7.775 14.205 1.00 96.56 195 LEU A N 1
ATOM 1501 C CA . LEU A 1 195 ? -8.164 8.167 12.793 1.00 96.56 195 LEU A CA 1
ATOM 1502 C C . LEU A 1 195 ? -7.862 9.657 12.642 1.00 96.56 195 LEU A C 1
ATOM 1504 O O . LEU A 1 195 ? -6.991 10.026 11.860 1.00 96.56 195 LEU A O 1
ATOM 1508 N N . SER A 1 196 ? -8.510 10.503 13.446 1.00 96.62 196 SER A N 1
ATOM 1509 C CA . SER A 1 196 ? -8.310 11.955 13.418 1.00 96.62 196 SER A CA 1
ATOM 1510 C C . SER A 1 196 ? -6.871 12.348 13.767 1.00 96.62 196 SER A C 1
ATOM 1512 O O . SER A 1 196 ? -6.262 13.156 13.065 1.00 96.62 196 SER A O 1
ATOM 1514 N N . ARG A 1 197 ? -6.294 11.757 14.826 1.00 96.62 197 ARG A N 1
ATOM 1515 C CA . ARG A 1 197 ? -4.906 12.040 15.237 1.00 96.62 197 ARG A CA 1
ATOM 1516 C C . ARG A 1 197 ? -3.892 11.587 14.194 1.00 96.62 197 ARG A C 1
ATOM 1518 O O . ARG A 1 197 ? -2.986 12.344 13.863 1.00 96.62 197 ARG A O 1
ATOM 1525 N N . ALA A 1 198 ? -4.037 10.368 13.683 1.00 96.19 198 ALA A N 1
ATOM 1526 C CA . ALA A 1 198 ? -3.115 9.826 12.695 1.00 96.19 198 ALA A CA 1
ATOM 1527 C C . ALA A 1 198 ? -3.249 10.544 11.342 1.00 96.19 198 ALA A C 1
ATOM 1529 O O . ALA A 1 198 ? -2.239 10.861 10.727 1.00 96.19 198 ALA A O 1
ATOM 1530 N N . PHE A 1 199 ? -4.461 10.929 10.931 1.00 96.62 199 PHE A N 1
ATOM 1531 C CA . PHE A 1 199 ? -4.676 11.749 9.736 1.00 96.62 199 PHE A CA 1
ATOM 1532 C C . PHE A 1 199 ? -4.009 13.133 9.831 1.00 96.62 199 PHE A C 1
ATOM 1534 O O . PHE A 1 199 ? -3.505 13.658 8.837 1.00 96.62 199 PHE A O 1
ATOM 1541 N N . ALA A 1 200 ? -3.948 13.725 11.024 1.00 96.38 200 ALA A N 1
ATOM 1542 C CA . ALA A 1 200 ? -3.262 14.995 11.258 1.00 96.38 200 ALA A CA 1
ATOM 1543 C C . ALA A 1 200 ? -1.725 14.875 11.350 1.00 96.38 200 ALA A C 1
ATOM 1545 O O . ALA A 1 200 ? -1.051 15.901 11.406 1.00 96.38 200 ALA A O 1
ATOM 1546 N N . SER A 1 201 ? -1.167 13.660 11.358 1.00 95.88 201 SER A N 1
ATOM 1547 C CA . SER A 1 201 ? 0.242 13.406 11.663 1.00 95.88 201 SER A CA 1
ATOM 1548 C C . SER A 1 201 ? 1.033 12.907 10.454 1.00 95.88 201 SER A C 1
ATOM 1550 O O . SER A 1 201 ? 0.626 11.968 9.777 1.00 95.88 201 SER A O 1
ATOM 1552 N N . GLU A 1 202 ? 2.215 13.488 10.241 1.00 94.69 202 GLU A N 1
ATOM 1553 C CA . GLU A 1 202 ? 3.231 12.972 9.308 1.00 94.69 202 GLU A CA 1
ATOM 1554 C C . GLU A 1 202 ? 4.294 12.115 10.013 1.00 94.69 202 GLU A C 1
ATOM 1556 O O . GLU A 1 202 ? 5.300 11.740 9.412 1.00 94.69 202 GLU A O 1
ATOM 1561 N N . ALA A 1 203 ? 4.103 11.811 11.302 1.00 96.31 203 ALA A N 1
ATOM 1562 C CA . ALA A 1 203 ? 4.995 10.907 12.014 1.00 96.31 203 ALA A CA 1
ATOM 1563 C C . ALA A 1 203 ? 4.990 9.514 11.356 1.00 96.31 203 ALA A C 1
ATOM 1565 O O . ALA A 1 203 ? 3.970 9.122 10.778 1.00 96.31 203 ALA A O 1
ATOM 1566 N N . PRO A 1 204 ? 6.091 8.751 11.467 1.00 96.06 204 PRO A N 1
ATOM 1567 C CA . PRO A 1 204 ? 6.126 7.354 11.057 1.00 96.06 204 PRO A CA 1
ATOM 1568 C C . PRO A 1 204 ? 4.937 6.556 11.597 1.00 96.06 204 PRO A C 1
ATOM 1570 O O . PRO A 1 204 ? 4.570 6.683 12.765 1.00 96.06 204 PRO A O 1
ATOM 1573 N N . ALA A 1 205 ? 4.346 5.724 10.745 1.00 93.19 205 ALA A N 1
ATOM 1574 C CA . ALA A 1 205 ? 3.402 4.708 11.168 1.00 93.19 205 ALA A CA 1
ATOM 1575 C C . ALA A 1 205 ? 4.122 3.685 12.057 1.00 93.19 205 ALA A C 1
ATOM 1577 O O . ALA A 1 205 ? 5.234 3.250 11.752 1.00 93.19 205 ALA A O 1
ATOM 1578 N N . GLU A 1 206 ? 3.474 3.294 13.148 1.00 86.69 206 GLU A N 1
ATOM 1579 C CA . GLU A 1 206 ? 3.988 2.281 14.066 1.00 86.69 206 GLU A CA 1
ATOM 1580 C C . GLU A 1 206 ? 3.429 0.910 13.679 1.00 86.69 206 GLU A C 1
ATOM 1582 O O . GLU A 1 206 ? 2.238 0.780 13.379 1.00 86.69 206 GLU A O 1
ATOM 1587 N N . ALA A 1 207 ? 4.283 -0.114 13.698 1.00 83.88 207 ALA A N 1
ATOM 1588 C CA . ALA A 1 207 ? 3.818 -1.493 13.696 1.00 83.88 207 ALA A CA 1
ATOM 1589 C C . ALA A 1 207 ? 2.998 -1.743 14.964 1.00 83.88 207 ALA A C 1
ATOM 1591 O O . ALA A 1 207 ? 3.316 -1.242 16.044 1.00 83.88 207 ALA A O 1
ATOM 1592 N N . ALA A 1 208 ? 1.910 -2.486 14.808 1.00 86.00 208 ALA A N 1
ATOM 1593 C CA . ALA A 1 208 ? 1.009 -2.798 15.897 1.00 86.00 208 ALA A CA 1
ATOM 1594 C C . ALA A 1 208 ? 0.611 -4.266 15.811 1.00 86.00 208 ALA A C 1
ATOM 1596 O O . ALA A 1 208 ? 0.035 -4.710 14.814 1.00 86.00 208 ALA A O 1
ATOM 1597 N N . SER A 1 209 ? 0.886 -4.990 16.887 1.00 85.19 209 SER A N 1
ATOM 1598 C CA . SER A 1 209 ? 0.441 -6.355 17.117 1.00 85.19 209 SER A CA 1
ATOM 1599 C C . SER A 1 209 ? -0.440 -6.384 18.367 1.00 85.19 209 SER A C 1
ATOM 1601 O O . SER A 1 209 ? -0.400 -5.487 19.208 1.00 85.19 209 SER A O 1
ATOM 1603 N N . GLY A 1 210 ? -1.325 -7.371 18.452 1.00 89.69 210 GLY A N 1
ATOM 1604 C CA . GLY A 1 210 ? -2.275 -7.461 19.554 1.00 89.69 210 GLY A CA 1
ATOM 1605 C C . GLY A 1 210 ? -3.541 -8.209 19.175 1.00 89.69 210 GLY A C 1
ATOM 1606 O O . GLY A 1 210 ? -3.653 -8.768 18.083 1.00 89.69 210 GLY A O 1
ATOM 1607 N N . GLN A 1 211 ? -4.516 -8.210 20.080 1.00 90.81 211 GLN A N 1
ATOM 1608 C CA . GLN A 1 211 ? -5.806 -8.845 19.827 1.00 90.81 211 GLN A CA 1
ATOM 1609 C C . GLN A 1 211 ? -6.618 -8.000 18.830 1.00 90.81 211 GLN A C 1
ATOM 1611 O O . GLN A 1 211 ? -6.894 -6.838 19.133 1.00 90.81 211 GLN A O 1
ATOM 1616 N N . PRO A 1 212 ? -7.047 -8.542 17.675 1.00 91.81 212 PRO A N 1
ATOM 1617 C CA . PRO A 1 212 ? -7.873 -7.794 16.732 1.00 91.81 212 PRO A CA 1
ATOM 1618 C C . PRO A 1 212 ? -9.202 -7.355 17.353 1.00 91.81 212 PRO A C 1
ATOM 1620 O O . PRO A 1 212 ? -9.862 -8.140 18.038 1.00 91.81 212 PRO A O 1
ATOM 1623 N N . VAL A 1 213 ? -9.615 -6.120 17.065 1.00 93.38 213 VAL A N 1
ATOM 1624 C CA . VAL A 1 213 ? -10.971 -5.635 17.345 1.00 93.38 213 VAL A CA 1
ATOM 1625 C C . VAL A 1 213 ? -11.775 -5.700 16.057 1.00 93.38 213 VAL A C 1
ATOM 1627 O O . VAL A 1 213 ? -11.528 -4.937 15.125 1.00 93.38 213 VAL A O 1
ATOM 1630 N N . SER A 1 214 ? -12.726 -6.626 16.017 1.00 93.25 214 SER A N 1
ATOM 1631 C CA . SER A 1 214 ? -13.603 -6.876 14.877 1.00 93.25 214 SER A CA 1
ATOM 1632 C C . SER A 1 214 ? -14.820 -5.963 14.940 1.00 93.25 214 SER A C 1
ATOM 1634 O O . SER A 1 214 ? -15.515 -5.921 15.954 1.00 93.25 214 SER A O 1
ATOM 1636 N N . PHE A 1 215 ? -15.091 -5.252 13.853 1.00 93.50 215 PHE A N 1
ATOM 1637 C CA . PHE A 1 215 ? -16.290 -4.450 13.643 1.00 93.50 215 PHE A CA 1
ATOM 1638 C C . PHE A 1 215 ? -17.219 -5.245 12.735 1.00 93.50 215 PHE A C 1
ATOM 1640 O O . PHE A 1 215 ? -16.896 -5.468 11.570 1.00 93.50 215 PHE A O 1
ATOM 1647 N N . PHE A 1 216 ? -18.361 -5.675 13.265 1.00 92.50 216 PHE A N 1
ATOM 1648 C CA . PHE A 1 216 ? -19.366 -6.402 12.497 1.00 92.50 216 PHE A CA 1
ATOM 1649 C C . PHE A 1 216 ? -20.220 -5.409 11.722 1.00 92.50 216 PHE A C 1
ATOM 1651 O O . PHE A 1 216 ? -20.789 -4.489 12.319 1.00 92.50 216 PHE A O 1
ATOM 1658 N N . LEU A 1 217 ? -20.290 -5.574 10.403 1.00 91.25 217 LEU A N 1
ATOM 1659 C CA . LEU A 1 217 ? -20.907 -4.595 9.512 1.00 91.25 217 LEU A CA 1
ATOM 1660 C C . LEU A 1 217 ? -22.290 -5.055 9.041 1.00 91.25 217 LEU A C 1
ATOM 1662 O O . LEU A 1 217 ? -22.489 -6.231 8.744 1.00 91.25 217 LEU A O 1
ATOM 1666 N N . ASP A 1 218 ? -23.231 -4.117 8.914 1.00 86.44 218 ASP A N 1
ATOM 1667 C CA . ASP A 1 218 ? -24.569 -4.373 8.353 1.00 86.44 218 ASP A CA 1
ATOM 1668 C C . ASP A 1 218 ? -24.517 -4.391 6.816 1.00 86.44 218 ASP A C 1
ATOM 1670 O O . ASP A 1 218 ? -25.064 -3.528 6.129 1.00 86.44 218 ASP A O 1
ATOM 1674 N N . MET A 1 219 ? -23.717 -5.306 6.261 1.00 80.62 219 MET A N 1
ATOM 1675 C CA . MET A 1 219 ? -23.351 -5.306 4.844 1.00 80.62 219 MET A CA 1
ATOM 1676 C C . MET A 1 219 ? -23.335 -6.726 4.271 1.00 80.62 219 MET A C 1
ATOM 1678 O O . MET A 1 219 ? -22.662 -7.610 4.811 1.00 80.62 219 MET A O 1
ATOM 1682 N N . PRO A 1 220 ? -23.967 -6.967 3.108 1.00 68.31 220 PRO A N 1
ATOM 1683 C CA . PRO A 1 220 ? -23.793 -8.222 2.392 1.00 68.31 220 PRO A CA 1
ATOM 1684 C C . PRO A 1 220 ? -22.311 -8.436 2.034 1.00 68.31 220 PRO A C 1
ATOM 1686 O O . PRO A 1 220 ? -21.690 -7.563 1.432 1.00 68.31 220 PRO A O 1
ATOM 1689 N N . ARG A 1 221 ? -21.772 -9.630 2.330 1.00 67.19 221 ARG A N 1
ATOM 1690 C CA . ARG A 1 221 ? -20.416 -10.127 1.974 1.00 67.19 221 ARG A CA 1
ATOM 1691 C C . ARG A 1 221 ? -19.223 -9.659 2.820 1.00 67.19 221 ARG A C 1
ATOM 1693 O O . ARG A 1 221 ? -18.145 -10.211 2.623 1.00 67.19 221 ARG A O 1
ATOM 1700 N N . PHE A 1 222 ? -19.388 -8.735 3.764 1.00 66.88 222 PHE A N 1
ATOM 1701 C CA . PHE A 1 222 ? -18.305 -8.312 4.665 1.00 66.88 222 PHE A CA 1
ATOM 1702 C C . PHE A 1 222 ? -18.755 -8.461 6.121 1.00 66.88 222 PHE A C 1
ATOM 1704 O O . PHE A 1 222 ? -19.241 -7.490 6.697 1.00 66.88 222 PHE A O 1
ATOM 1711 N N . PRO A 1 223 ? -18.666 -9.675 6.697 1.00 71.94 223 PRO A N 1
ATOM 1712 C CA . PRO A 1 223 ? -19.203 -9.931 8.030 1.00 71.94 223 PRO A CA 1
ATOM 1713 C C . PRO A 1 223 ? -18.445 -9.164 9.119 1.00 71.94 223 PRO A C 1
ATOM 1715 O O . PRO A 1 223 ? -19.054 -8.761 10.108 1.00 71.94 223 PRO A O 1
ATOM 1718 N N . ASP A 1 224 ? -17.150 -8.923 8.926 1.00 83.38 224 ASP A N 1
ATOM 1719 C CA . ASP A 1 224 ? -16.284 -8.263 9.892 1.00 83.38 224 ASP A CA 1
ATOM 1720 C C . ASP A 1 224 ? -15.144 -7.469 9.229 1.00 83.38 224 ASP A C 1
ATOM 1722 O O . ASP A 1 224 ? -14.718 -7.730 8.100 1.00 83.38 224 ASP A O 1
ATOM 1726 N N . TRP A 1 225 ? -14.660 -6.455 9.944 1.00 90.62 225 TRP A N 1
ATOM 1727 C CA . TRP A 1 225 ? -13.531 -5.614 9.560 1.00 90.62 225 TRP A CA 1
ATOM 1728 C C . TRP A 1 225 ? -12.729 -5.208 10.795 1.00 90.62 225 TRP A C 1
ATOM 1730 O O . TRP A 1 225 ? -13.306 -4.742 11.772 1.00 90.62 225 TRP A O 1
ATOM 1740 N N . SER A 1 226 ? -11.402 -5.341 10.748 1.00 91.62 226 SER A N 1
ATOM 1741 C CA . SER A 1 226 ? -10.542 -5.174 11.931 1.00 91.62 226 SER A CA 1
ATOM 1742 C C . SER A 1 226 ? -9.450 -4.118 11.709 1.00 91.62 226 SER A C 1
ATOM 1744 O O . SER A 1 226 ? -8.304 -4.472 11.432 1.00 91.62 226 SER A O 1
ATOM 1746 N N . PRO A 1 227 ? -9.777 -2.814 11.802 1.00 92.12 227 PRO A N 1
ATOM 1747 C CA . PRO A 1 227 ? -8.819 -1.710 11.657 1.00 92.12 227 PRO A CA 1
ATOM 1748 C C . PRO A 1 227 ? -8.008 -1.425 12.928 1.00 92.12 227 PRO A C 1
ATOM 1750 O O . PRO A 1 227 ? -7.183 -0.508 12.944 1.00 92.12 227 PRO A O 1
ATOM 1753 N N . LEU A 1 228 ? -8.292 -2.147 14.013 1.00 92.69 228 LEU A N 1
ATOM 1754 C CA . LEU A 1 228 ? -7.683 -1.959 15.320 1.00 92.69 228 LEU A CA 1
ATOM 1755 C C . LEU A 1 228 ? -7.161 -3.283 15.867 1.00 92.69 228 LEU A C 1
ATOM 1757 O O . LEU A 1 228 ? -7.767 -4.339 15.677 1.00 92.69 228 LEU A O 1
ATOM 1761 N N . VAL A 1 229 ? -6.087 -3.181 16.638 1.00 92.69 229 VAL A N 1
ATOM 1762 C CA . VAL A 1 229 ? -5.647 -4.210 17.582 1.00 92.69 229 VAL A CA 1
ATOM 1763 C C . VAL A 1 229 ? -5.556 -3.615 18.984 1.00 92.69 229 VAL A C 1
ATOM 1765 O O . VAL A 1 229 ? -5.361 -2.407 19.145 1.00 92.69 229 VAL A O 1
ATOM 1768 N N . LEU A 1 230 ? -5.709 -4.461 19.997 1.00 91.50 230 LEU A N 1
ATOM 1769 C CA . LEU A 1 230 ? -5.427 -4.147 21.392 1.00 91.50 230 LEU A CA 1
ATOM 1770 C C . LEU A 1 230 ? -4.051 -4.699 21.762 1.00 91.50 230 LEU A C 1
ATOM 1772 O O . LEU A 1 230 ? -3.881 -5.915 21.884 1.00 91.50 230 LEU A O 1
ATOM 1776 N N . ASP A 1 231 ? -3.096 -3.796 21.958 1.00 87.69 231 ASP A N 1
ATOM 1777 C CA . ASP A 1 231 ? -1.820 -4.089 22.606 1.00 87.69 231 ASP A CA 1
ATOM 1778 C C . ASP A 1 231 ? -2.010 -3.910 24.121 1.00 87.69 231 ASP A C 1
ATOM 1780 O O . ASP A 1 231 ? -2.053 -2.792 24.651 1.00 87.69 231 ASP A O 1
ATOM 1784 N N . GLY A 1 232 ? -2.305 -5.018 24.805 1.00 85.94 232 GLY A N 1
ATOM 1785 C CA . GLY A 1 232 ? -2.829 -4.993 26.169 1.00 85.94 232 GLY A CA 1
ATOM 1786 C C . GLY A 1 232 ? -4.175 -4.261 26.232 1.00 85.94 232 GLY A C 1
ATOM 1787 O O . GLY A 1 232 ? -5.199 -4.787 25.804 1.00 85.94 232 GLY A O 1
ATOM 1788 N N . THR A 1 233 ? -4.184 -3.043 26.778 1.00 83.00 233 THR A N 1
ATOM 1789 C CA . THR A 1 233 ? -5.377 -2.174 26.847 1.00 83.00 233 THR A CA 1
ATOM 1790 C C . THR A 1 233 ? -5.329 -0.994 25.876 1.00 83.00 233 THR A C 1
ATOM 1792 O O . THR A 1 233 ? -6.290 -0.224 25.805 1.00 83.00 233 THR A O 1
ATOM 1795 N N . ILE A 1 234 ? -4.231 -0.830 25.131 1.00 87.94 234 ILE A N 1
ATOM 1796 C CA . ILE A 1 234 ? -4.010 0.319 24.256 1.00 87.94 234 ILE A CA 1
ATOM 1797 C C . ILE A 1 234 ? -4.499 -0.027 22.843 1.00 87.94 234 ILE A C 1
ATOM 1799 O O . ILE A 1 234 ? -3.929 -0.908 22.197 1.00 87.94 234 ILE A O 1
ATOM 1803 N N . PRO A 1 235 ? -5.532 0.663 22.321 1.00 91.00 235 PRO A N 1
ATOM 1804 C CA . PRO A 1 235 ? -5.962 0.470 20.946 1.00 91.00 235 PRO A CA 1
ATOM 1805 C C . PRO A 1 235 ? -4.969 1.122 19.982 1.00 91.00 235 PRO A C 1
ATOM 1807 O O . PRO A 1 235 ? -4.624 2.301 20.118 1.00 91.00 235 PRO A O 1
ATOM 1810 N N . ARG A 1 236 ? -4.543 0.364 18.974 1.00 92.62 236 ARG A N 1
ATOM 1811 C CA . ARG A 1 236 ? -3.644 0.819 17.911 1.00 92.62 236 ARG A CA 1
ATOM 1812 C C . ARG A 1 236 ? -4.307 0.629 16.555 1.00 92.62 236 ARG A C 1
ATOM 1814 O O . ARG A 1 236 ? -4.927 -0.403 16.304 1.00 92.62 236 ARG A O 1
ATOM 1821 N N . LEU A 1 237 ? -4.179 1.640 15.695 1.00 92.44 237 LEU A N 1
ATOM 1822 C CA . LEU A 1 237 ? -4.575 1.531 14.294 1.00 92.44 237 LEU A CA 1
ATOM 1823 C C . LEU A 1 237 ? -3.668 0.553 13.592 1.00 92.44 237 LEU A C 1
ATOM 1825 O O . LEU A 1 237 ? -2.457 0.558 13.803 1.00 92.44 237 LEU A O 1
ATOM 1829 N N . VAL A 1 238 ? -4.263 -0.229 12.710 1.00 89.81 238 VAL A N 1
ATOM 1830 C CA . VAL A 1 238 ? -3.488 -1.163 11.935 1.00 89.81 238 VAL A CA 1
ATOM 1831 C C . VAL A 1 238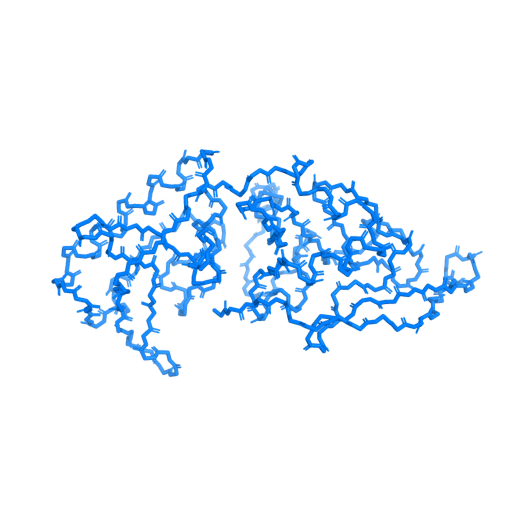 ? -4.131 -1.419 10.591 1.00 89.81 238 VAL A C 1
ATOM 1833 O O . VAL A 1 238 ? -5.348 -1.534 10.450 1.00 89.81 238 VAL A O 1
ATOM 1836 N N . PHE A 1 239 ? -3.279 -1.504 9.581 1.00 83.06 239 PHE A N 1
ATOM 1837 C CA . PHE A 1 239 ? -3.661 -2.060 8.304 1.00 83.06 239 PHE A CA 1
ATOM 1838 C C . PHE A 1 239 ? -3.254 -3.533 8.333 1.00 83.06 239 PHE A C 1
ATOM 1840 O O . PHE A 1 239 ? -2.072 -3.792 8.543 1.00 83.06 239 PHE A O 1
ATOM 1847 N N . PRO A 1 240 ? -4.171 -4.502 8.155 1.00 68.88 240 PRO A N 1
ATOM 1848 C CA . PRO A 1 240 ? -3.866 -5.921 8.353 1.00 68.88 240 PRO A CA 1
ATOM 1849 C C . PRO A 1 240 ? -2.615 -6.432 7.619 1.00 68.88 240 PRO A C 1
ATOM 1851 O O . PRO A 1 240 ? -1.922 -7.294 8.144 1.00 68.88 240 PRO A O 1
ATOM 1854 N N . ALA A 1 241 ? -2.259 -5.859 6.459 1.00 62.81 241 ALA A N 1
ATOM 1855 C CA . ALA A 1 241 ? -1.028 -6.229 5.748 1.00 62.81 241 ALA A CA 1
ATOM 1856 C C . ALA A 1 241 ? 0.271 -5.860 6.497 1.00 62.81 241 ALA A C 1
ATOM 1858 O O . ALA A 1 241 ? 1.330 -6.351 6.143 1.00 62.81 241 ALA A O 1
ATOM 1859 N N . LEU A 1 242 ? 0.203 -5.013 7.524 1.00 63.12 242 LEU A N 1
ATOM 1860 C CA . LEU A 1 242 ? 1.341 -4.484 8.280 1.00 63.12 242 LEU A CA 1
ATOM 1861 C C . LEU A 1 242 ? 1.409 -5.027 9.726 1.00 63.12 242 LEU A C 1
ATOM 1863 O O . LEU A 1 242 ? 2.229 -4.561 10.509 1.00 63.12 242 LEU A O 1
ATOM 1867 N N . GLN A 1 243 ? 0.555 -5.999 10.087 1.00 58.56 243 GLN A N 1
ATOM 1868 C CA . GLN A 1 243 ? 0.421 -6.557 11.450 1.00 58.56 243 GLN A CA 1
ATOM 1869 C C . GLN A 1 243 ? 1.558 -7.492 11.900 1.00 58.56 243 GLN A C 1
ATOM 1871 O O . GLN A 1 243 ? 1.622 -7.808 13.083 1.00 58.56 243 GLN A O 1
ATOM 1876 N N . GLN A 1 244 ? 2.407 -7.983 10.990 1.00 52.97 244 GLN A N 1
ATOM 1877 C CA . GLN A 1 244 ? 3.385 -9.053 11.274 1.00 52.97 244 GLN A CA 1
ATOM 1878 C C . GLN A 1 244 ? 4.835 -8.657 10.979 1.00 52.97 244 GLN A C 1
ATOM 1880 O O . GLN A 1 244 ? 5.605 -9.451 10.435 1.00 52.97 244 GLN A O 1
ATOM 1885 N N . LEU A 1 245 ? 5.181 -7.410 11.276 1.00 52.56 245 LEU A N 1
ATOM 1886 C CA . LEU A 1 245 ? 6.537 -6.895 11.133 1.00 52.56 245 LEU A CA 1
ATOM 1887 C C . LEU A 1 245 ? 7.074 -6.652 12.543 1.00 52.56 245 LEU A C 1
ATOM 1889 O O . LEU A 1 245 ? 6.940 -5.550 13.071 1.00 52.56 245 LEU A O 1
ATOM 1893 N N . ASP A 1 246 ? 7.563 -7.735 13.150 1.00 41.97 246 ASP A N 1
ATOM 1894 C CA . ASP A 1 246 ? 8.326 -7.735 14.405 1.00 41.97 246 ASP A CA 1
ATOM 1895 C C . ASP A 1 246 ? 9.828 -7.635 14.102 1.00 41.97 246 ASP A C 1
ATOM 1897 O O . ASP A 1 246 ? 10.293 -8.373 13.200 1.00 41.97 246 ASP A O 1
#

Secondary structure (DSSP, 8-state):
--EE---EEEEEEEEE-GGGTS-EEEEEEEEETTEEEES-GGG----SSEESS--TTT--TTSSS--EEEEEEETTEEEEE--HHHHHHHHHHS-----TT---TTPPPHHHHHH-SEEE-HHHHHHHHHH-HHHH-GGGSPBPBHHHHHHHHHHT-GGGTT--TTSPP---GGGEEEEESS-HHHHHHHHHHHHHHHHT--SBPPP--SEEEEEEESSTT--EEEEEEEETTEEEE--GGGTT--